Protein AF-A0A937Z2K3-F1 (afdb_monomer)

Sequence (183 aa):
MRQGLFKQPNYDFCGIFEPRDYALIRAHASADEGGYEIGKVAERFEALHIHVIRAEGRLLESDAEIVRATLDNIPLIARTALRDPDSGLEAVLEYPIKTMNVREEGSVYQVDTGPVAFPDLSPPGREGIERLALAFIAFNRAESAEFVLQAPTPVGADPSVRTPHYSELRVVECRNSVVAVAV

pLDDT: mean 93.57, std 6.73, range [55.28, 98.69]

Solvent-accessible surface area (backbone atoms only — not comparable to full-atom values): 10695 Å² total; per-residue (Å²): 134,84,82,78,88,76,60,85,88,62,58,52,78,50,73,49,78,55,98,57,38,36,37,38,40,33,46,34,76,41,36,86,78,48,40,79,46,75,48,47,37,83,82,77,41,97,76,85,83,88,85,80,88,86,72,62,64,46,77,46,93,42,52,57,50,48,39,49,40,53,78,70,67,48,56,39,34,38,36,41,37,39,67,33,85,87,66,66,43,72,48,75,46,76,46,71,57,81,36,72,51,71,38,79,83,86,33,40,52,33,43,48,34,63,80,43,77,41,73,59,54,58,81,94,51,68,65,78,72,70,25,51,41,55,17,37,40,37,37,70,54,46,57,40,37,38,32,30,26,63,36,76,36,63,55,81,91,49,73,86,45,29,24,56,34,71,70,48,76,44,79,41,70,35,44,48,46,46,27,41,46,69,128

Mean predicted aligned error: 4.4 Å

Structure (mmCIF, N/CA/C/O backbone):
data_AF-A0A937Z2K3-F1
#
_entry.id   AF-A0A937Z2K3-F1
#
loop_
_atom_site.group_PDB
_atom_site.id
_atom_site.type_symbol
_atom_site.label_atom_id
_atom_site.label_alt_id
_atom_site.label_comp_id
_atom_site.label_asym_id
_atom_site.label_entity_id
_atom_site.label_seq_id
_atom_site.pdbx_PDB_ins_code
_atom_site.Cartn_x
_atom_site.Cartn_y
_atom_site.Cartn_z
_atom_site.occupancy
_atom_site.B_iso_or_equiv
_atom_site.auth_seq_id
_atom_site.auth_comp_id
_atom_site.auth_asym_id
_atom_site.auth_atom_id
_atom_site.pdbx_PDB_model_num
ATOM 1 N N . MET A 1 1 ? 8.146 -31.717 -10.019 1.00 55.28 1 MET A N 1
ATOM 2 C CA . MET A 1 1 ? 8.521 -30.283 -9.987 1.00 55.28 1 MET A CA 1
ATOM 3 C C . MET A 1 1 ? 9.942 -30.138 -10.508 1.00 55.28 1 MET A C 1
ATOM 5 O O . MET A 1 1 ? 10.749 -31.018 -10.235 1.00 55.28 1 MET A O 1
ATOM 9 N N . ARG A 1 2 ? 10.249 -29.098 -11.292 1.00 74.19 2 ARG A N 1
ATOM 10 C CA . ARG A 1 2 ? 11.632 -28.830 -11.732 1.00 74.19 2 ARG A CA 1
ATOM 11 C C . ARG A 1 2 ? 12.437 -28.217 -10.572 1.00 74.19 2 ARG A C 1
ATOM 13 O O . ARG A 1 2 ? 11.874 -27.465 -9.783 1.00 74.19 2 ARG A O 1
ATOM 20 N N . GLN A 1 3 ? 13.718 -28.573 -10.456 1.00 82.62 3 GLN A N 1
ATOM 21 C CA . GLN A 1 3 ? 14.660 -28.001 -9.480 1.00 82.62 3 GLN A CA 1
ATOM 22 C C . GLN A 1 3 ? 15.162 -26.615 -9.937 1.00 82.62 3 GLN A C 1
ATOM 24 O O . GLN A 1 3 ? 15.028 -26.277 -11.112 1.00 82.62 3 GLN A O 1
ATOM 29 N N . GLY A 1 4 ? 15.758 -25.836 -9.023 1.00 86.19 4 GLY A N 1
ATOM 30 C CA . GLY A 1 4 ? 16.385 -24.540 -9.337 1.00 86.19 4 GLY A CA 1
ATOM 31 C C . GLY A 1 4 ? 15.396 -23.378 -9.491 1.00 86.19 4 GLY A C 1
ATOM 32 O O . GLY A 1 4 ? 15.412 -22.688 -10.507 1.00 86.19 4 GLY A O 1
ATOM 33 N N . LEU A 1 5 ? 14.509 -23.187 -8.507 1.00 86.06 5 LEU A N 1
ATOM 34 C CA . LEU A 1 5 ? 13.436 -22.181 -8.569 1.00 86.06 5 LEU A CA 1
ATOM 35 C C . LEU A 1 5 ? 13.942 -20.733 -8.461 1.00 86.06 5 LEU A C 1
ATOM 37 O O . LEU A 1 5 ? 13.378 -19.851 -9.098 1.00 86.06 5 LEU A O 1
ATOM 41 N N . PHE A 1 6 ? 15.016 -20.497 -7.706 1.00 88.88 6 PHE A N 1
ATOM 42 C CA . PHE A 1 6 ? 15.678 -19.194 -7.634 1.00 88.88 6 PHE A CA 1
ATOM 43 C C . PHE A 1 6 ? 16.864 -19.138 -8.594 1.00 88.88 6 PHE A C 1
ATOM 45 O O . PHE A 1 6 ? 17.640 -20.092 -8.691 1.00 88.88 6 PHE A O 1
ATOM 52 N N . LYS A 1 7 ? 17.011 -18.007 -9.287 1.00 86.50 7 LYS A N 1
ATOM 53 C CA . LYS A 1 7 ? 18.130 -17.727 -10.193 1.00 86.50 7 LYS A CA 1
ATOM 54 C C . LYS A 1 7 ? 18.969 -16.584 -9.639 1.00 86.50 7 LYS A C 1
ATOM 56 O O . LYS A 1 7 ? 18.454 -15.747 -8.912 1.00 86.50 7 LYS A O 1
ATOM 61 N N . GLN A 1 8 ? 20.254 -16.580 -9.982 1.00 89.38 8 GLN A N 1
ATOM 62 C CA . GLN A 1 8 ? 21.165 -15.476 -9.688 1.00 89.38 8 GLN A CA 1
ATOM 63 C C . GLN A 1 8 ? 21.467 -14.695 -10.984 1.00 89.38 8 GLN A C 1
ATOM 65 O O . GLN A 1 8 ? 21.675 -15.345 -12.014 1.00 89.38 8 GLN A O 1
ATOM 70 N N . PRO A 1 9 ? 21.513 -13.350 -10.948 1.00 88.69 9 PRO A N 1
ATOM 71 C CA . PRO A 1 9 ? 21.085 -12.514 -9.822 1.00 88.69 9 PRO A CA 1
ATOM 72 C C . PRO A 1 9 ? 19.572 -12.648 -9.578 1.00 88.69 9 PRO A C 1
ATOM 74 O O . PRO A 1 9 ? 18.800 -12.840 -10.519 1.00 88.69 9 PRO A O 1
ATOM 77 N N . ASN A 1 10 ? 19.169 -12.607 -8.306 1.00 90.00 10 ASN A N 1
ATOM 78 C CA . ASN A 1 10 ? 17.761 -12.614 -7.910 1.00 90.00 10 ASN A CA 1
ATOM 79 C C . ASN A 1 10 ? 17.263 -11.181 -7.672 1.00 90.00 10 ASN A C 1
ATOM 81 O O . ASN A 1 10 ? 18.064 -10.262 -7.510 1.00 90.00 10 ASN A O 1
ATOM 85 N N . TYR A 1 11 ? 15.948 -11.011 -7.611 1.00 92.88 11 TYR A N 1
ATOM 86 C CA . TYR A 1 11 ? 15.284 -9.740 -7.334 1.00 92.88 11 TYR A CA 1
ATOM 87 C C . TYR A 1 11 ? 14.012 -9.979 -6.522 1.00 92.88 11 TYR A C 1
ATOM 89 O O . TYR A 1 11 ? 13.423 -11.065 -6.587 1.00 92.88 11 TYR A O 1
ATOM 97 N N . ASP A 1 12 ? 13.555 -8.955 -5.805 1.00 92.81 12 ASP A N 1
ATOM 98 C CA . ASP A 1 12 ? 12.202 -8.981 -5.254 1.00 92.81 12 ASP A CA 1
ATOM 99 C C . ASP A 1 12 ? 11.202 -8.800 -6.393 1.00 92.81 12 ASP A C 1
ATOM 101 O O . ASP A 1 12 ? 11.409 -7.988 -7.296 1.00 92.81 12 ASP A O 1
ATOM 105 N N . PHE A 1 13 ? 10.116 -9.566 -6.365 1.00 93.12 13 PHE A N 1
ATOM 106 C CA . PHE A 1 13 ? 9.097 -9.555 -7.407 1.00 93.12 13 PHE A CA 1
ATOM 107 C C . PHE A 1 13 ? 7.737 -9.190 -6.822 1.00 93.12 13 PHE A C 1
ATOM 109 O O . PHE A 1 13 ? 7.254 -9.835 -5.891 1.00 93.12 13 PHE A O 1
ATOM 116 N N . CYS A 1 14 ? 7.086 -8.203 -7.427 1.00 94.94 14 CYS A N 1
ATOM 117 C CA . CYS A 1 14 ? 5.697 -7.868 -7.163 1.00 94.94 14 CYS A CA 1
ATOM 118 C C . CYS A 1 14 ? 4.985 -7.578 -8.488 1.00 94.94 14 CYS A C 1
ATOM 120 O O . CYS A 1 14 ? 5.559 -6.968 -9.387 1.00 94.94 14 CYS A O 1
ATOM 122 N N . GLY A 1 15 ? 3.745 -8.039 -8.625 1.00 95.06 15 GLY A N 1
ATOM 123 C CA . GLY A 1 15 ? 2.918 -7.777 -9.797 1.00 95.06 15 GLY A CA 1
ATOM 124 C C . GLY A 1 15 ? 1.628 -7.082 -9.394 1.00 95.06 15 GLY A C 1
ATOM 125 O O . GLY A 1 15 ? 0.961 -7.515 -8.455 1.00 95.06 15 GLY A O 1
ATOM 126 N N . ILE A 1 16 ? 1.278 -6.032 -10.124 1.00 95.69 16 ILE A N 1
ATOM 127 C CA . ILE A 1 16 ? -0.031 -5.389 -10.083 1.00 95.69 16 ILE A CA 1
ATOM 128 C C . ILE A 1 16 ? -0.760 -5.825 -11.350 1.00 95.69 16 ILE A C 1
ATOM 130 O O . ILE A 1 16 ? -0.185 -5.804 -12.439 1.00 95.69 16 ILE A O 1
ATOM 134 N N . PHE A 1 17 ? -2.009 -6.257 -11.210 1.00 95.50 17 PHE A N 1
ATOM 135 C CA . PHE A 1 17 ? -2.769 -6.842 -12.307 1.00 95.50 17 PHE A CA 1
ATOM 136 C C . PHE A 1 17 ? -4.157 -6.231 -12.390 1.00 95.50 17 PHE A C 1
ATOM 138 O O . PHE A 1 17 ? -4.856 -6.108 -11.385 1.00 95.50 17 PHE A O 1
ATOM 145 N N . GLU A 1 18 ? -4.579 -5.947 -13.613 1.00 93.75 18 GLU A N 1
ATOM 146 C CA . GLU A 1 18 ? -5.974 -5.751 -13.975 1.00 93.75 18 GLU A CA 1
ATOM 147 C C . GLU A 1 18 ? -6.345 -6.735 -15.103 1.00 93.75 18 GLU A C 1
ATOM 149 O O . GLU A 1 18 ? -5.469 -7.413 -15.642 1.00 93.75 18 GLU A O 1
ATOM 154 N N . PRO A 1 19 ? -7.626 -6.888 -15.488 1.00 94.44 19 PRO A N 1
ATOM 155 C CA . PRO A 1 19 ? -8.029 -7.943 -16.424 1.00 94.44 19 PRO A CA 1
ATOM 156 C C . PRO A 1 19 ? -7.310 -7.943 -17.784 1.00 94.44 19 PRO A C 1
ATOM 158 O O . PRO A 1 19 ? -7.252 -8.984 -18.436 1.00 94.44 19 PRO A O 1
ATOM 161 N N . ARG A 1 20 ? -6.810 -6.790 -18.242 1.00 94.94 20 ARG A N 1
ATOM 162 C CA . ARG A 1 20 ? -6.185 -6.626 -19.567 1.00 94.94 20 ARG A CA 1
ATOM 163 C C . ARG A 1 20 ? -4.714 -6.248 -19.515 1.00 94.94 20 ARG A C 1
ATOM 165 O O . ARG A 1 20 ? -3.994 -6.549 -20.467 1.00 94.94 20 ARG A O 1
ATOM 172 N N . ASP A 1 21 ? -4.277 -5.641 -18.425 1.00 96.25 21 ASP A N 1
ATOM 173 C CA . ASP A 1 21 ? -2.973 -5.011 -18.294 1.00 96.25 21 ASP A CA 1
ATOM 174 C C . ASP A 1 21 ? -2.285 -5.477 -17.007 1.00 96.25 21 ASP A C 1
ATOM 176 O O . ASP A 1 21 ? -2.922 -5.921 -16.048 1.00 96.25 21 ASP A O 1
ATOM 180 N N . TYR A 1 22 ? -0.961 -5.407 -16.995 1.00 96.75 22 TYR A N 1
ATOM 181 C CA . TYR A 1 22 ? -0.155 -5.718 -15.823 1.00 96.75 22 TYR A CA 1
ATOM 182 C C . TYR A 1 22 ? 0.972 -4.700 -15.658 1.00 96.75 22 TYR A C 1
ATOM 184 O O . TYR A 1 22 ? 1.416 -4.090 -16.628 1.00 96.75 22 TYR A O 1
ATOM 192 N N . ALA A 1 23 ? 1.472 -4.592 -14.430 1.00 95.62 23 ALA A N 1
ATOM 193 C CA . ALA A 1 23 ? 2.733 -3.954 -14.098 1.00 95.62 23 ALA A CA 1
ATOM 194 C C . ALA A 1 23 ? 3.549 -4.934 -13.246 1.00 95.62 23 ALA A C 1
ATOM 196 O O . ALA A 1 23 ? 3.146 -5.293 -12.138 1.00 95.62 23 ALA A O 1
ATOM 197 N N . LEU A 1 24 ? 4.679 -5.409 -13.769 1.00 95.44 24 LEU A N 1
ATOM 198 C CA . LEU A 1 24 ? 5.636 -6.223 -13.022 1.00 95.44 24 LEU A CA 1
ATOM 199 C C . LEU A 1 24 ? 6.749 -5.329 -12.507 1.00 95.44 24 LEU A C 1
ATOM 201 O O . LEU A 1 24 ? 7.304 -4.524 -13.250 1.00 95.44 24 LEU A O 1
ATOM 205 N N . ILE A 1 25 ? 7.078 -5.512 -11.237 1.00 94.25 25 ILE A N 1
ATOM 206 C CA . ILE A 1 25 ? 8.045 -4.712 -10.504 1.00 94.25 25 ILE A CA 1
ATOM 207 C C . ILE A 1 25 ? 9.092 -5.674 -9.970 1.00 94.25 25 ILE A C 1
ATOM 209 O O . ILE A 1 25 ? 8.801 -6.545 -9.146 1.00 94.25 25 ILE A O 1
ATOM 213 N N . ARG A 1 26 ? 10.303 -5.541 -10.504 1.00 93.75 26 ARG A N 1
ATOM 214 C CA . ARG A 1 26 ? 11.477 -6.330 -10.141 1.00 93.75 26 ARG A CA 1
ATOM 215 C C . ARG A 1 26 ? 12.478 -5.403 -9.482 1.00 93.75 26 ARG A C 1
ATOM 217 O O . ARG A 1 26 ? 13.076 -4.574 -10.158 1.00 93.75 26 ARG A O 1
ATOM 224 N N . ALA A 1 27 ? 12.638 -5.513 -8.171 1.00 93.88 27 ALA A N 1
ATOM 225 C CA . ALA A 1 27 ? 13.626 -4.720 -7.456 1.00 93.88 27 ALA A CA 1
ATOM 226 C C . ALA A 1 27 ? 14.956 -5.478 -7.448 1.00 93.88 27 ALA A C 1
ATOM 228 O O . ALA A 1 27 ? 15.172 -6.399 -6.657 1.00 93.88 27 ALA A O 1
ATOM 229 N N . HIS A 1 28 ? 15.814 -5.112 -8.396 1.00 93.88 28 HIS A N 1
ATOM 230 C CA . HIS A 1 28 ? 17.196 -5.570 -8.473 1.00 93.88 28 HIS A CA 1
ATOM 231 C C . HIS A 1 28 ? 18.049 -4.905 -7.386 1.00 93.88 28 HIS A C 1
ATOM 233 O O . HIS A 1 28 ? 17.649 -3.910 -6.786 1.00 93.88 28 HIS A O 1
ATOM 239 N N . ALA A 1 29 ? 19.254 -5.428 -7.148 1.00 93.00 29 ALA A N 1
ATOM 240 C CA . ALA A 1 29 ? 20.191 -4.798 -6.218 1.00 93.00 29 ALA A CA 1
ATOM 241 C C . ALA A 1 29 ? 20.581 -3.379 -6.678 1.00 93.00 29 ALA A C 1
ATOM 243 O O . ALA A 1 29 ? 20.661 -2.467 -5.852 1.00 93.00 29 ALA A O 1
ATOM 244 N N . SER A 1 30 ? 20.779 -3.187 -7.988 1.00 93.00 30 SER A N 1
ATOM 245 C CA . SER A 1 30 ? 20.973 -1.873 -8.603 1.00 93.00 30 SER A CA 1
ATOM 246 C C . SER A 1 30 ? 19.665 -1.339 -9.183 1.00 93.00 30 SER A C 1
ATOM 248 O O . SER A 1 30 ? 18.958 -2.045 -9.898 1.00 93.00 30 SER A O 1
ATOM 250 N N . ALA A 1 31 ? 19.370 -0.063 -8.937 1.00 90.50 31 ALA A N 1
ATOM 251 C CA . ALA A 1 31 ? 18.218 0.607 -9.537 1.00 90.50 31 ALA A CA 1
ATOM 252 C C . ALA A 1 31 ? 18.388 0.856 -11.048 1.00 90.50 31 ALA A C 1
ATOM 254 O O . ALA A 1 31 ? 17.400 1.078 -11.746 1.00 90.50 31 ALA A O 1
ATOM 255 N N . ASP A 1 32 ? 19.620 0.805 -11.562 1.00 87.25 32 ASP A N 1
ATOM 256 C CA . ASP A 1 32 ? 19.916 1.050 -12.978 1.00 87.25 32 ASP A CA 1
ATOM 257 C C . ASP A 1 32 ? 19.606 -0.161 -13.872 1.00 87.25 32 ASP A C 1
ATOM 259 O O . ASP A 1 32 ? 19.484 -0.016 -15.086 1.00 87.25 32 ASP A O 1
ATOM 263 N N . GLU A 1 33 ? 19.428 -1.351 -13.286 1.00 84.88 33 GLU A N 1
ATOM 264 C CA . GLU A 1 33 ? 18.968 -2.547 -14.011 1.00 84.88 33 GLU A CA 1
ATOM 265 C C . GLU A 1 33 ? 17.495 -2.435 -14.449 1.00 84.88 33 GLU A C 1
ATOM 267 O O . GLU A 1 33 ? 17.012 -3.245 -15.244 1.00 84.88 33 GLU A O 1
ATOM 272 N N . GLY A 1 34 ? 16.778 -1.415 -13.965 1.00 80.38 34 GLY A N 1
ATOM 273 C CA . GLY A 1 34 ? 15.353 -1.251 -14.196 1.00 80.38 34 GLY A CA 1
ATOM 274 C C . GLY A 1 34 ? 14.552 -2.337 -13.483 1.00 80.38 34 GLY A C 1
ATOM 275 O O . GLY A 1 34 ? 14.906 -2.775 -12.392 1.00 80.38 34 GLY A O 1
ATOM 276 N N . GLY A 1 35 ? 13.442 -2.755 -14.092 1.00 83.81 35 GLY A N 1
ATOM 277 C CA . GLY A 1 35 ? 12.603 -3.825 -13.545 1.00 83.81 35 GLY A CA 1
ATOM 278 C C . GLY A 1 35 ? 11.112 -3.521 -13.515 1.00 83.81 35 GLY A C 1
ATOM 279 O O . GLY A 1 35 ? 10.338 -4.396 -13.134 1.00 83.81 35 GLY A O 1
ATOM 280 N N . TYR A 1 36 ? 10.711 -2.324 -13.947 1.00 90.06 36 TYR A N 1
ATOM 281 C CA . TYR A 1 36 ? 9.317 -1.977 -14.194 1.00 90.06 36 TYR A CA 1
ATOM 282 C C . TYR A 1 36 ? 8.930 -2.370 -15.626 1.00 90.06 36 TYR A C 1
ATOM 284 O O . TYR A 1 36 ? 9.523 -1.889 -16.590 1.00 90.06 36 TYR A O 1
ATOM 292 N N . GLU A 1 37 ? 7.962 -3.269 -15.765 1.00 93.75 37 GLU A N 1
ATOM 293 C CA . GLU A 1 37 ? 7.459 -3.764 -17.048 1.00 93.75 37 GLU A CA 1
ATOM 294 C C . GLU A 1 37 ? 5.937 -3.647 -17.067 1.00 93.75 37 GLU A C 1
ATOM 296 O O . GLU A 1 37 ? 5.265 -4.294 -16.266 1.00 93.75 37 GLU A O 1
ATOM 301 N N . ILE A 1 38 ? 5.405 -2.862 -18.001 1.00 94.56 38 ILE A N 1
ATOM 302 C CA . ILE A 1 38 ? 3.970 -2.779 -18.283 1.00 94.56 38 ILE A CA 1
ATOM 303 C C . ILE A 1 38 ? 3.688 -3.532 -19.577 1.00 94.56 38 ILE A C 1
ATOM 305 O O . ILE A 1 38 ? 4.472 -3.453 -20.525 1.00 94.56 38 ILE A O 1
ATOM 309 N N . GLY A 1 39 ? 2.561 -4.233 -19.640 1.00 95.62 39 GLY A N 1
ATOM 310 C CA . GLY A 1 39 ? 2.127 -4.867 -20.877 1.00 95.62 39 GLY A CA 1
ATOM 311 C C . GLY A 1 39 ? 0.713 -5.418 -20.809 1.00 95.62 39 GLY A C 1
ATOM 312 O O . GLY A 1 39 ? 0.021 -5.308 -19.794 1.00 95.62 39 GLY A O 1
ATOM 313 N N . LYS A 1 40 ? 0.288 -6.048 -21.907 1.00 96.75 40 LYS A N 1
ATOM 314 C CA . LYS A 1 40 ? -1.009 -6.719 -21.987 1.00 96.75 40 LYS A CA 1
ATOM 315 C C . LYS A 1 40 ? -0.920 -8.129 -21.428 1.00 96.75 40 LYS A C 1
ATOM 317 O O . LYS A 1 40 ? -0.037 -8.907 -21.786 1.00 96.75 40 LYS A O 1
ATOM 322 N N . VAL A 1 41 ? -1.900 -8.505 -20.611 1.00 97.25 41 VAL A N 1
ATOM 323 C CA . VAL A 1 41 ? -1.995 -9.853 -20.032 1.00 97.25 41 VAL A CA 1
ATOM 324 C C . VAL A 1 41 ? -1.948 -10.925 -21.123 1.00 97.25 41 VAL A C 1
ATOM 326 O O . VAL A 1 41 ? -1.172 -11.867 -21.002 1.00 97.25 41 VAL A O 1
ATOM 329 N N . ALA A 1 42 ? -2.703 -10.737 -22.211 1.00 97.19 42 ALA A N 1
ATOM 330 C CA . ALA A 1 42 ? -2.793 -11.684 -23.327 1.00 97.19 42 ALA A CA 1
ATOM 331 C C . ALA A 1 42 ? -1.475 -11.883 -24.103 1.00 97.19 42 ALA A C 1
ATOM 333 O O . ALA A 1 42 ? -1.340 -12.862 -24.833 1.00 97.19 42 ALA A O 1
ATOM 334 N N . GLU A 1 43 ? -0.514 -10.967 -23.967 1.00 97.50 43 GLU A N 1
ATOM 335 C CA . GLU A 1 43 ? 0.800 -11.060 -24.615 1.00 97.50 43 GLU A CA 1
ATOM 336 C C . GLU A 1 43 ? 1.832 -11.765 -23.722 1.00 97.50 43 GLU A C 1
ATOM 338 O O . GLU A 1 43 ? 2.787 -12.360 -24.223 1.00 97.50 43 GLU A O 1
ATOM 343 N N . ARG A 1 44 ? 1.652 -11.707 -22.394 1.00 96.94 44 ARG A N 1
ATOM 344 C CA . ARG A 1 44 ? 2.656 -12.146 -21.413 1.00 96.94 44 ARG A CA 1
ATOM 345 C C . ARG A 1 44 ? 2.306 -13.428 -20.668 1.00 96.94 44 ARG A C 1
ATOM 347 O O . ARG A 1 44 ? 3.222 -14.159 -20.270 1.00 96.94 44 ARG A O 1
ATOM 354 N N . PHE A 1 45 ? 1.020 -13.670 -20.446 1.00 96.38 45 PHE A N 1
ATOM 355 C CA . PHE A 1 45 ? 0.489 -14.774 -19.655 1.00 96.38 45 PHE A CA 1
ATOM 356 C C . PHE A 1 45 ? -0.504 -15.581 -20.491 1.00 96.38 45 PHE A C 1
ATOM 358 O O . PHE A 1 45 ? -1.234 -15.030 -21.306 1.00 96.38 45 PHE A O 1
ATOM 365 N N . GLU A 1 46 ? -0.559 -16.892 -20.256 1.00 96.75 46 GLU A N 1
ATOM 366 C CA . GLU A 1 46 ? -1.567 -17.756 -20.883 1.00 96.75 46 GLU A CA 1
ATOM 367 C C . GLU A 1 46 ? -2.984 -17.393 -20.409 1.00 96.75 46 GLU A C 1
AT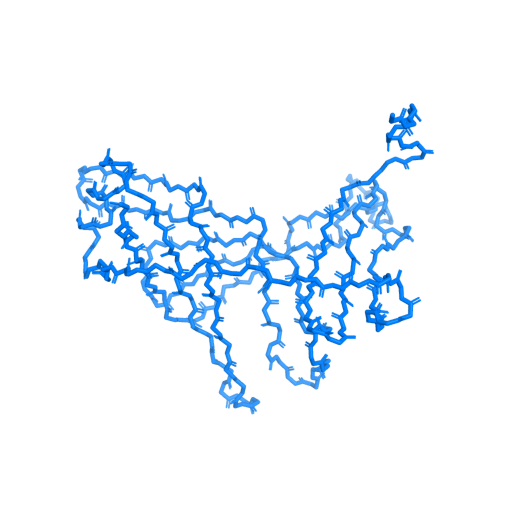OM 369 O O . GLU A 1 46 ? -3.916 -17.333 -21.206 1.00 96.75 46 GLU A O 1
ATOM 374 N N . ALA A 1 47 ? -3.135 -17.106 -19.112 1.00 94.88 47 ALA A N 1
ATOM 375 C CA . ALA A 1 47 ? -4.375 -16.640 -18.507 1.00 94.88 47 ALA A CA 1
ATOM 376 C C . ALA A 1 47 ? -4.099 -15.878 -17.200 1.00 94.88 47 ALA A C 1
ATOM 378 O O . ALA A 1 47 ? -3.104 -16.129 -16.516 1.00 94.88 47 ALA A O 1
ATOM 379 N N . LEU A 1 48 ? -5.019 -14.984 -16.832 1.00 96.12 48 LEU A N 1
ATOM 380 C CA . LEU A 1 48 ? -5.074 -14.317 -15.532 1.00 96.12 48 LEU A CA 1
ATOM 381 C C . LEU A 1 48 ? -6.443 -14.577 -14.903 1.00 96.12 48 LEU A C 1
ATOM 383 O O . LEU A 1 48 ? -7.477 -14.299 -15.509 1.00 96.12 48 LEU A O 1
ATOM 387 N N . HIS A 1 49 ? -6.442 -15.063 -13.665 1.00 95.31 49 HIS A N 1
ATOM 388 C CA . HIS A 1 49 ? -7.648 -15.242 -12.866 1.00 95.31 49 HIS A CA 1
ATOM 389 C C . HIS A 1 49 ? -7.493 -14.474 -11.556 1.00 95.31 49 HIS A C 1
ATOM 391 O O . HIS A 1 49 ? -6.614 -14.777 -10.752 1.00 95.31 49 HIS A O 1
ATOM 397 N N . ILE A 1 50 ? -8.346 -13.471 -11.347 1.00 94.00 50 ILE A N 1
ATOM 398 C CA . ILE A 1 50 ? -8.379 -12.687 -10.111 1.00 94.00 50 ILE A CA 1
ATOM 399 C C . ILE A 1 50 ? -9.499 -13.250 -9.236 1.00 94.00 50 ILE A C 1
ATOM 401 O O . ILE A 1 50 ? -10.678 -13.139 -9.571 1.00 94.00 50 ILE A O 1
ATOM 405 N N . HIS A 1 51 ? -9.126 -13.859 -8.114 1.00 93.00 51 HIS A N 1
ATOM 406 C CA . HIS A 1 51 ? -10.065 -14.398 -7.135 1.00 93.00 51 HIS A CA 1
ATOM 407 C C . HIS A 1 51 ? -1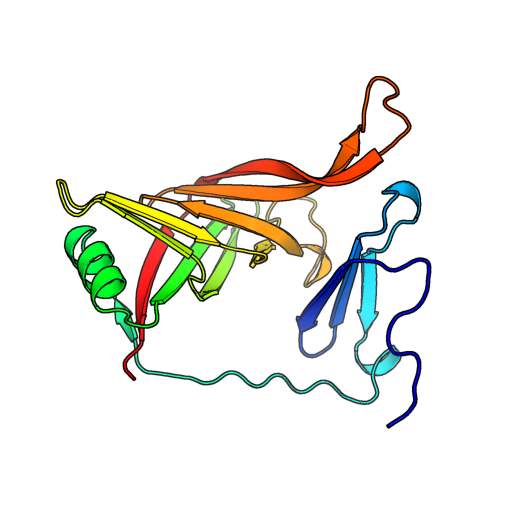0.123 -13.476 -5.917 1.00 93.00 51 HIS A C 1
ATOM 409 O O . HIS A 1 51 ? -9.181 -13.426 -5.131 1.00 93.00 51 HIS A O 1
ATOM 415 N N . VAL A 1 52 ? -11.237 -12.759 -5.755 1.00 90.44 52 VAL A N 1
ATOM 416 C CA . VAL A 1 52 ? -11.510 -11.936 -4.567 1.00 90.44 52 VAL A CA 1
ATOM 417 C C . VAL A 1 52 ? -12.581 -12.625 -3.734 1.00 90.44 52 VAL A C 1
ATOM 419 O O . VAL A 1 52 ? -13.681 -12.886 -4.226 1.00 90.44 52 VAL A O 1
ATOM 422 N N . ILE A 1 53 ? -12.268 -12.912 -2.471 1.00 90.00 53 ILE A N 1
ATOM 423 C CA . ILE A 1 53 ? -13.247 -13.414 -1.507 1.00 90.00 53 ILE A CA 1
ATOM 424 C C . IL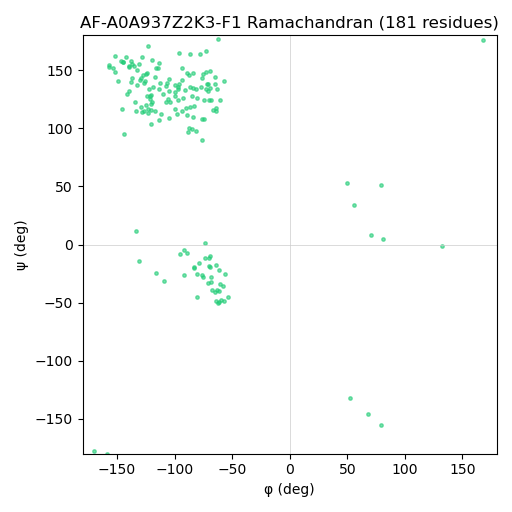E A 1 53 ? -13.984 -12.206 -0.933 1.00 90.00 53 ILE A C 1
ATOM 426 O O . ILE A 1 53 ? -13.369 -11.327 -0.335 1.00 90.00 53 ILE A O 1
ATOM 430 N N . ARG A 1 54 ? -15.302 -12.155 -1.138 1.00 91.25 54 ARG A N 1
ATOM 431 C CA . ARG A 1 54 ? -16.161 -11.155 -0.496 1.00 91.25 54 ARG A CA 1
ATOM 432 C C . ARG A 1 54 ? -16.587 -11.674 0.869 1.00 91.25 54 ARG A C 1
ATOM 434 O O . ARG A 1 54 ? -16.987 -12.830 0.978 1.00 91.25 54 ARG A O 1
ATOM 441 N N . ALA A 1 55 ? -16.530 -10.808 1.868 1.00 92.12 55 ALA A N 1
ATOM 442 C CA . ALA A 1 55 ? -16.970 -11.089 3.224 1.00 92.12 55 ALA A CA 1
ATOM 443 C C . ALA A 1 55 ? -17.750 -9.890 3.766 1.00 92.12 55 ALA A C 1
ATOM 445 O O . ALA A 1 55 ? -17.562 -8.761 3.305 1.00 92.12 55 ALA A O 1
ATOM 446 N N . GLU A 1 56 ? -18.631 -10.139 4.732 1.00 94.69 56 GLU A N 1
ATOM 447 C CA . GLU A 1 56 ? -19.262 -9.056 5.476 1.00 94.69 56 GLU A CA 1
ATOM 448 C C . GLU A 1 56 ? -18.234 -8.399 6.399 1.00 94.69 56 GLU A C 1
ATOM 450 O O . GLU A 1 56 ? -17.406 -9.063 7.029 1.00 94.69 56 GLU A O 1
ATOM 455 N N . GLY A 1 57 ? -18.280 -7.073 6.458 1.00 96.06 57 GLY A N 1
ATOM 456 C CA . GLY A 1 57 ? -17.375 -6.274 7.265 1.00 96.06 57 GLY A CA 1
ATOM 457 C C . GLY A 1 57 ? -18.146 -5.281 8.117 1.00 96.06 57 GLY A C 1
ATOM 458 O O . GLY A 1 57 ? -19.125 -4.686 7.665 1.00 96.06 57 GLY A O 1
ATOM 459 N N . ARG A 1 58 ? -17.683 -5.080 9.349 1.00 97.62 58 ARG A N 1
ATOM 460 C CA . ARG A 1 58 ? -18.184 -4.050 10.256 1.00 97.62 58 ARG A CA 1
ATOM 461 C C . ARG A 1 58 ? -17.185 -2.902 10.311 1.00 97.62 58 ARG A C 1
ATOM 463 O O . ARG A 1 58 ? -16.027 -3.107 10.667 1.00 97.62 58 ARG A O 1
ATOM 470 N N . LEU A 1 59 ? -17.639 -1.697 9.975 1.00 98.06 59 LEU A N 1
ATOM 471 C CA . LEU A 1 59 ? -16.850 -0.482 10.164 1.00 98.06 59 LEU A CA 1
ATOM 472 C C . LEU A 1 59 ? -16.587 -0.269 11.662 1.00 98.06 59 LEU A C 1
ATOM 474 O O . LEU A 1 59 ? -17.505 -0.401 12.471 1.00 98.06 59 LEU A O 1
ATOM 478 N N . LEU A 1 60 ? -15.340 0.036 12.013 1.00 98.31 60 LEU A N 1
ATOM 479 C CA . LEU A 1 60 ? -14.948 0.398 13.372 1.00 98.31 60 LEU A CA 1
ATOM 480 C C . LEU A 1 60 ? -14.999 1.921 13.496 1.00 98.31 60 LEU A C 1
ATOM 482 O O . LEU A 1 60 ? -14.260 2.621 12.805 1.00 98.31 60 LEU A O 1
ATOM 486 N N . GLU A 1 61 ? -15.901 2.432 14.334 1.00 97.06 61 GLU A N 1
ATOM 487 C CA . GLU A 1 61 ? -16.224 3.870 14.369 1.00 97.06 61 GLU A CA 1
ATOM 488 C C . GLU A 1 61 ? -15.339 4.682 15.324 1.00 97.06 61 GLU A C 1
ATOM 490 O O . GLU A 1 61 ? -15.407 5.910 15.340 1.00 97.06 61 GLU A O 1
ATOM 495 N N . SER A 1 62 ? -14.500 4.017 16.122 1.00 97.81 62 SER A N 1
ATOM 496 C CA . SER A 1 62 ? -13.611 4.677 17.077 1.00 97.81 62 SER A CA 1
ATOM 497 C C . SER A 1 62 ? -12.273 3.966 17.224 1.00 97.81 62 SER A C 1
ATOM 499 O O . SER A 1 62 ? -12.164 2.754 17.023 1.00 97.81 62 SER A O 1
ATOM 501 N N . ASP A 1 63 ? -11.264 4.710 17.668 1.00 98.31 63 ASP A N 1
ATOM 502 C CA . ASP A 1 63 ? -9.929 4.178 17.942 1.00 98.31 63 ASP A CA 1
ATOM 503 C C . ASP A 1 63 ? -9.969 3.051 18.986 1.00 98.31 63 ASP A C 1
ATOM 505 O O . ASP A 1 63 ? -9.265 2.051 18.856 1.00 98.31 63 ASP A O 1
ATOM 509 N N . ALA A 1 64 ? -10.856 3.154 19.983 1.00 98.31 64 ALA A N 1
ATOM 510 C CA . ALA A 1 64 ? -11.068 2.111 20.986 1.00 98.31 64 ALA A CA 1
ATOM 511 C C . ALA A 1 64 ? -11.593 0.805 20.367 1.00 98.31 64 ALA A C 1
ATOM 513 O O . ALA A 1 64 ? -11.163 -0.283 20.756 1.00 98.31 64 ALA A O 1
ATOM 514 N N . GLU A 1 65 ? -12.492 0.891 19.381 1.00 98.25 65 GLU A N 1
ATOM 515 C CA . GLU A 1 65 ? -12.950 -0.286 18.640 1.00 98.25 65 GLU A CA 1
ATOM 516 C C . GLU A 1 65 ? -11.841 -0.896 17.783 1.00 98.25 65 GLU A C 1
ATOM 518 O O . GLU A 1 65 ? -11.729 -2.121 17.733 1.00 98.25 65 GLU A O 1
ATOM 523 N N . ILE A 1 66 ? -11.009 -0.065 17.147 1.00 98.44 66 ILE A N 1
ATOM 524 C CA . ILE A 1 66 ? -9.856 -0.509 16.349 1.00 98.44 66 ILE A CA 1
ATOM 525 C C . ILE A 1 66 ? -8.849 -1.249 17.228 1.00 98.44 66 ILE A C 1
ATOM 527 O O . ILE A 1 66 ? -8.448 -2.371 16.906 1.00 98.44 66 ILE A O 1
ATOM 531 N N . VAL A 1 67 ? -8.471 -0.652 18.360 1.00 98.56 67 VAL A N 1
ATOM 532 C CA . VAL A 1 67 ? -7.545 -1.257 19.323 1.00 98.56 67 VAL A CA 1
ATOM 533 C C . VAL A 1 67 ? -8.104 -2.576 19.843 1.00 98.56 67 VAL A C 1
ATOM 535 O O . VAL A 1 67 ? -7.407 -3.588 19.808 1.00 98.56 67 VAL A O 1
ATOM 538 N N . ARG A 1 68 ? -9.378 -2.605 20.250 1.00 98.19 68 ARG A N 1
ATOM 539 C CA . ARG A 1 68 ? -10.013 -3.827 20.748 1.00 98.19 68 ARG A CA 1
ATOM 540 C C . ARG A 1 68 ? -10.046 -4.932 19.695 1.00 98.19 68 ARG A C 1
ATOM 542 O O . ARG A 1 68 ? -9.609 -6.038 19.979 1.00 98.19 68 ARG A O 1
ATOM 549 N N . ALA A 1 69 ? -10.502 -4.632 18.479 1.00 98.00 69 ALA A N 1
ATOM 550 C CA . ALA A 1 69 ? -10.551 -5.614 17.398 1.00 98.00 69 ALA A CA 1
ATOM 551 C C . ALA A 1 69 ? -9.156 -6.158 17.040 1.00 98.00 69 ALA A C 1
ATOM 553 O O . ALA A 1 69 ? -9.020 -7.339 16.725 1.00 98.00 69 ALA A O 1
ATOM 554 N N . THR A 1 70 ? -8.121 -5.318 17.145 1.00 97.94 70 THR A N 1
ATOM 555 C CA . THR A 1 70 ? -6.724 -5.737 16.963 1.00 97.94 70 THR A CA 1
ATOM 556 C C . THR A 1 70 ? -6.295 -6.735 18.041 1.00 97.94 70 THR A C 1
ATOM 558 O O . THR A 1 70 ? -5.746 -7.785 17.718 1.00 97.94 70 THR A O 1
ATOM 561 N N . LEU A 1 71 ? -6.566 -6.441 19.317 1.00 97.62 71 LEU A N 1
ATOM 562 C CA . LEU A 1 71 ? -6.207 -7.310 20.449 1.00 97.62 71 LEU A CA 1
ATOM 563 C C . LEU A 1 71 ? -7.009 -8.616 20.468 1.00 97.62 71 LEU A C 1
ATOM 565 O O . LEU A 1 71 ? -6.481 -9.664 20.839 1.00 97.62 71 LEU A O 1
ATOM 569 N N . ASP A 1 72 ? -8.252 -8.568 19.990 1.00 97.19 72 ASP A N 1
ATOM 570 C CA . ASP A 1 72 ? -9.115 -9.733 19.787 1.00 97.19 72 ASP A CA 1
ATOM 571 C C . ASP A 1 72 ? -8.687 -10.573 18.559 1.00 97.19 72 ASP A C 1
ATOM 573 O O . ASP A 1 72 ? -9.305 -11.595 18.263 1.00 97.19 72 ASP A O 1
ATOM 577 N N . ASN A 1 73 ? -7.609 -10.185 17.860 1.00 96.44 73 ASN A N 1
ATOM 578 C CA . ASN A 1 73 ? -7.071 -10.842 16.662 1.00 96.44 73 ASN A CA 1
ATOM 579 C C . ASN A 1 73 ? -8.102 -10.996 15.531 1.00 96.44 73 ASN A C 1
ATOM 581 O O . ASN A 1 73 ? -8.080 -11.970 14.773 1.00 96.44 73 ASN A O 1
ATOM 585 N N . ILE A 1 74 ? -9.010 -10.029 15.404 1.00 97.19 74 ILE A N 1
ATOM 586 C CA . ILE A 1 74 ? -9.970 -9.999 14.304 1.00 97.19 74 ILE A CA 1
ATOM 587 C C . ILE A 1 74 ? -9.234 -9.604 13.016 1.00 97.19 74 ILE A C 1
ATOM 589 O O . ILE A 1 74 ? -8.472 -8.638 13.037 1.00 97.19 74 ILE A O 1
ATOM 593 N N . PRO A 1 75 ? -9.447 -10.288 11.876 1.00 97.00 75 PRO A N 1
ATOM 594 C CA . PRO A 1 75 ? -8.898 -9.842 10.602 1.00 97.00 75 PRO A CA 1
ATOM 595 C C . PRO A 1 75 ? -9.425 -8.450 10.237 1.00 97.00 75 PRO A C 1
ATOM 597 O O . PRO A 1 75 ? -10.638 -8.232 10.163 1.00 97.00 75 PRO A O 1
ATOM 600 N N . LEU A 1 76 ? -8.511 -7.509 9.996 1.00 98.12 76 LEU A N 1
ATOM 601 C CA . LEU A 1 76 ? -8.846 -6.126 9.670 1.00 98.12 76 LEU A CA 1
ATOM 602 C C . LEU A 1 76 ? -8.469 -5.781 8.227 1.00 98.12 76 LEU A C 1
ATOM 604 O O . LEU A 1 76 ? -7.392 -6.128 7.736 1.00 98.12 76 LEU A O 1
ATOM 608 N N . ILE A 1 77 ? -9.350 -5.035 7.571 1.00 97.88 77 ILE A N 1
ATOM 609 C CA . ILE A 1 77 ? -9.134 -4.426 6.260 1.00 97.88 77 ILE A CA 1
ATOM 610 C C . ILE A 1 77 ? -9.106 -2.913 6.449 1.00 97.88 77 ILE A C 1
ATOM 612 O O . ILE A 1 77 ? -9.970 -2.347 7.118 1.00 97.88 77 ILE A O 1
ATOM 616 N N . ALA A 1 78 ? -8.125 -2.251 5.851 1.00 98.38 78 ALA A N 1
ATOM 617 C CA . ALA A 1 78 ? -8.127 -0.807 5.715 1.00 98.38 78 ALA A CA 1
ATOM 618 C C . ALA A 1 78 ? -8.744 -0.427 4.370 1.00 98.38 78 ALA A C 1
ATOM 620 O O . ALA A 1 78 ? -8.509 -1.082 3.350 1.00 98.38 78 ALA A O 1
ATOM 621 N N . ARG A 1 79 ? -9.513 0.659 4.382 1.00 98.19 79 ARG A N 1
ATOM 622 C CA . ARG A 1 79 ? -10.002 1.342 3.191 1.00 98.19 79 ARG A CA 1
ATOM 623 C C . ARG A 1 79 ? -9.508 2.782 3.209 1.00 98.19 79 ARG A C 1
ATOM 625 O O . ARG A 1 79 ? -9.860 3.521 4.125 1.00 98.19 79 ARG A O 1
ATOM 632 N N . THR A 1 80 ? -8.761 3.182 2.188 1.00 98.56 80 THR A N 1
ATOM 633 C CA . THR A 1 80 ? -8.235 4.547 2.036 1.00 98.56 80 THR A CA 1
ATOM 634 C C . THR A 1 80 ? -8.757 5.147 0.743 1.00 98.56 80 THR A C 1
ATOM 636 O O . THR A 1 80 ? -8.465 4.646 -0.341 1.00 98.56 80 THR A O 1
ATOM 639 N N . ALA A 1 81 ? -9.556 6.207 0.857 1.00 98.06 81 ALA A N 1
ATOM 640 C CA . ALA A 1 81 ? -10.061 6.962 -0.284 1.00 98.06 81 ALA A CA 1
ATOM 641 C C . ALA A 1 81 ? -9.233 8.236 -0.497 1.00 98.06 81 ALA A C 1
ATOM 643 O O . ALA A 1 81 ? -9.046 9.018 0.435 1.00 98.06 81 ALA A O 1
ATOM 644 N N . LEU A 1 82 ? -8.761 8.429 -1.724 1.00 95.94 82 LEU A N 1
ATOM 645 C CA . LEU A 1 82 ? -7.959 9.555 -2.191 1.00 95.94 82 LEU A CA 1
ATOM 646 C C . LEU A 1 82 ? -8.739 10.314 -3.261 1.00 95.94 82 LEU A C 1
ATOM 648 O O . LEU A 1 82 ? -9.440 9.705 -4.072 1.00 95.94 82 LEU A O 1
ATOM 652 N N . ARG A 1 83 ? -8.584 11.636 -3.280 1.00 93.44 83 ARG A N 1
ATOM 653 C CA . ARG A 1 83 ? -9.173 12.513 -4.289 1.00 93.44 83 ARG A CA 1
ATOM 654 C C . ARG A 1 83 ? -8.185 13.608 -4.630 1.00 93.44 83 ARG A C 1
ATOM 656 O O . ARG A 1 83 ? -7.696 14.278 -3.727 1.00 93.44 83 ARG A O 1
ATOM 663 N N . ASP A 1 84 ? -7.936 13.798 -5.914 1.00 88.25 84 ASP A N 1
ATOM 664 C CA . ASP A 1 84 ? -7.148 14.921 -6.400 1.00 88.25 84 ASP A CA 1
ATOM 665 C C . ASP A 1 84 ? -8.092 16.022 -6.908 1.00 88.25 84 ASP A C 1
ATOM 667 O O . ASP A 1 84 ? -8.872 15.778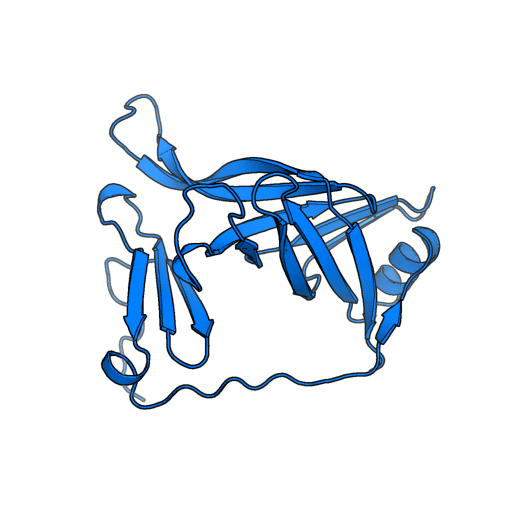 -7.835 1.00 88.25 84 ASP A O 1
ATOM 671 N N . PRO A 1 85 ? -8.096 17.217 -6.292 1.00 83.62 85 PRO A N 1
ATOM 672 C CA . PRO A 1 85 ? -9.029 18.277 -6.659 1.00 83.62 85 PRO A CA 1
ATOM 673 C C . PRO A 1 85 ? -8.752 18.856 -8.052 1.00 83.62 85 PRO A C 1
ATOM 675 O O . PRO A 1 85 ? -9.694 19.313 -8.699 1.00 83.62 85 PRO A O 1
ATOM 678 N N . ASP A 1 86 ? -7.499 18.813 -8.514 1.00 84.00 86 ASP A N 1
ATOM 679 C CA . ASP A 1 86 ? -7.076 19.439 -9.768 1.00 84.00 86 ASP A CA 1
ATOM 680 C C . ASP A 1 86 ? -7.431 18.581 -10.990 1.00 84.00 86 ASP A C 1
ATOM 682 O O . ASP A 1 86 ? -7.973 19.084 -11.975 1.00 84.00 86 ASP A O 1
ATOM 686 N N . SER A 1 87 ? -7.167 17.273 -10.933 1.00 82.69 87 SER A N 1
ATOM 687 C CA . SER A 1 87 ? -7.555 16.322 -11.984 1.00 82.69 87 SER A CA 1
ATOM 688 C C . SER A 1 87 ? -9.002 15.836 -11.859 1.00 82.69 87 SER A C 1
ATOM 690 O O . SER A 1 87 ? -9.564 15.325 -12.829 1.00 82.69 87 SER A O 1
ATOM 692 N N . GLY A 1 88 ? -9.607 15.959 -10.672 1.00 85.94 88 GLY A N 1
ATOM 693 C CA . GLY A 1 88 ? -10.914 15.388 -10.350 1.00 85.94 88 GLY A CA 1
ATOM 694 C C . GLY A 1 88 ? -10.914 13.861 -10.222 1.00 85.94 88 GLY A C 1
ATOM 695 O O . GLY A 1 88 ? -11.990 13.267 -10.123 1.00 85.94 88 GLY A O 1
ATOM 696 N N . LEU A 1 89 ? -9.741 13.217 -10.243 1.00 89.81 89 LEU A N 1
ATOM 697 C CA . LEU A 1 89 ? -9.615 11.771 -10.096 1.00 89.81 89 LEU A CA 1
ATOM 698 C C . LEU A 1 89 ? -9.825 11.340 -8.642 1.00 89.81 89 LEU A C 1
ATOM 700 O O . LEU A 1 89 ? -9.430 12.019 -7.694 1.00 89.81 89 LEU A O 1
ATOM 704 N N . GLU A 1 90 ? -10.410 10.157 -8.481 1.00 93.25 90 GLU A N 1
ATOM 705 C CA . GLU A 1 90 ? -10.629 9.511 -7.191 1.00 93.25 90 GLU A CA 1
ATOM 706 C 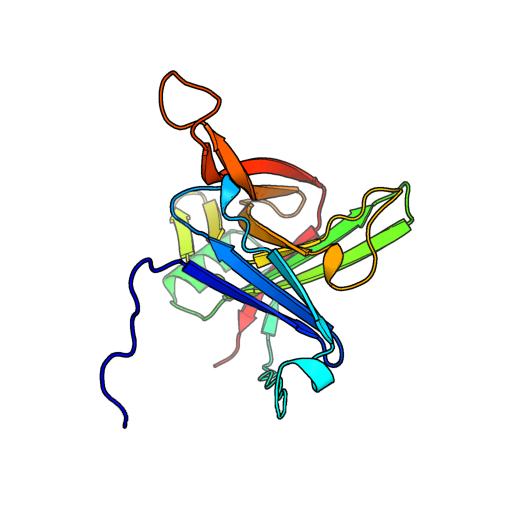C . GLU A 1 90 ? -10.114 8.075 -7.239 1.00 93.25 90 GLU A C 1
ATOM 708 O O . GLU A 1 90 ? -10.254 7.379 -8.247 1.00 93.25 90 GLU A O 1
ATOM 713 N N . ALA A 1 91 ? -9.539 7.620 -6.130 1.00 94.88 91 ALA A N 1
ATOM 714 C CA . ALA A 1 91 ? -9.101 6.245 -5.966 1.00 94.88 91 ALA A CA 1
ATOM 715 C C . ALA A 1 91 ? -9.471 5.721 -4.581 1.00 94.88 91 ALA A C 1
ATOM 717 O O . ALA A 1 91 ? -9.411 6.438 -3.585 1.00 94.88 91 ALA A O 1
ATOM 718 N N . VAL A 1 92 ? -9.837 4.444 -4.514 1.00 97.06 92 VAL A N 1
ATOM 719 C CA . VAL A 1 92 ? -10.131 3.745 -3.262 1.00 97.06 92 VAL A CA 1
ATOM 720 C C . VAL A 1 92 ? -9.253 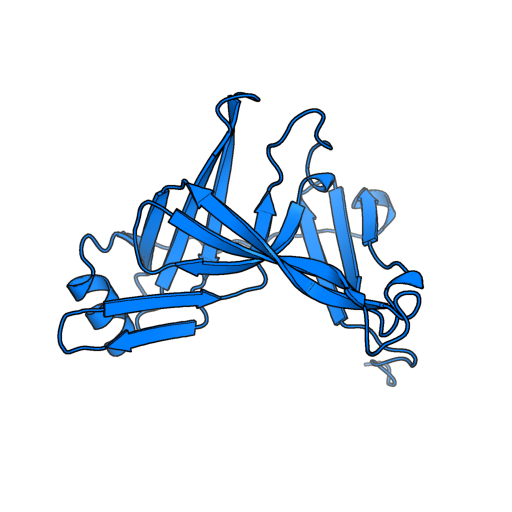2.510 -3.203 1.00 97.06 92 VAL A C 1
ATOM 722 O O . VAL A 1 92 ? -9.339 1.643 -4.069 1.00 97.06 92 VAL A O 1
ATOM 725 N N . LEU A 1 93 ? -8.422 2.437 -2.172 1.00 97.38 93 LEU A N 1
ATOM 726 C CA . LEU A 1 93 ? -7.591 1.284 -1.881 1.00 97.38 93 LEU A CA 1
ATOM 727 C C . LEU A 1 93 ? -8.274 0.470 -0.785 1.00 97.38 93 LEU A C 1
ATOM 729 O O . LEU A 1 93 ? -8.656 1.031 0.240 1.00 97.38 93 LEU A O 1
ATOM 733 N N . GLU A 1 94 ? -8.388 -0.840 -0.984 1.00 96.75 94 GLU A N 1
ATOM 734 C CA . GLU A 1 94 ? -8.788 -1.800 0.047 1.00 96.75 94 GLU A CA 1
ATOM 735 C C . GLU A 1 94 ? -7.669 -2.827 0.208 1.00 96.75 94 GLU A C 1
ATOM 737 O O . GLU A 1 94 ? -7.226 -3.431 -0.771 1.00 96.75 94 GLU A O 1
ATOM 742 N N . TYR A 1 95 ? -7.167 -2.995 1.430 1.00 97.06 95 TYR A N 1
ATOM 743 C CA . TYR A 1 95 ? -6.019 -3.861 1.687 1.00 97.06 95 TYR A CA 1
ATOM 744 C C . TYR A 1 95 ? -6.038 -4.437 3.106 1.00 97.06 95 TYR A C 1
ATOM 746 O O . TYR A 1 95 ? -6.521 -3.791 4.039 1.00 97.06 95 TYR A O 1
ATOM 754 N N . PRO A 1 96 ? -5.511 -5.660 3.295 1.00 96.62 96 PRO A N 1
ATOM 755 C CA . PRO A 1 96 ? -5.390 -6.252 4.619 1.00 96.62 96 PRO A CA 1
ATOM 756 C C . PRO A 1 96 ? -4.413 -5.452 5.475 1.00 96.62 96 PRO A C 1
ATOM 758 O O . PRO A 1 96 ? -3.326 -5.083 5.026 1.00 96.62 96 PRO A O 1
ATOM 761 N N . ILE A 1 97 ? -4.777 -5.244 6.736 1.00 98.12 97 ILE A N 1
ATOM 762 C CA . ILE A 1 97 ? -3.866 -4.697 7.735 1.00 98.12 97 ILE A CA 1
ATOM 763 C C . ILE A 1 97 ? -3.000 -5.851 8.236 1.00 98.12 97 ILE A C 1
ATOM 765 O O . ILE A 1 97 ? -3.426 -6.643 9.073 1.00 98.12 97 ILE A O 1
ATOM 769 N N . LYS A 1 98 ? -1.783 -5.976 7.691 1.00 97.06 98 LYS A N 1
ATOM 770 C CA . LYS A 1 98 ? -0.848 -7.047 8.090 1.00 97.06 98 LYS A CA 1
ATOM 771 C C . LYS A 1 98 ? -0.097 -6.738 9.383 1.00 97.06 98 LYS A C 1
ATOM 773 O O . LYS A 1 98 ? 0.313 -7.666 10.071 1.00 97.06 98 LYS A O 1
ATOM 778 N N . THR A 1 99 ? 0.057 -5.455 9.705 1.00 97.62 99 THR A N 1
ATOM 779 C CA . THR A 1 99 ? 0.679 -4.998 10.949 1.00 97.62 99 THR A CA 1
ATOM 780 C C . THR A 1 99 ? -0.102 -3.803 11.484 1.00 97.62 99 THR A C 1
ATOM 782 O O . THR A 1 99 ? -0.430 -2.870 10.746 1.00 97.62 99 THR A O 1
ATOM 785 N N . MET A 1 100 ? -0.410 -3.856 12.777 1.00 97.88 100 MET A N 1
ATOM 786 C CA . MET A 1 100 ? -1.064 -2.799 13.537 1.00 97.88 100 MET A CA 1
ATOM 787 C C . MET A 1 100 ? -0.310 -2.640 14.856 1.00 97.88 100 MET A C 1
ATOM 789 O O . MET A 1 100 ? -0.201 -3.595 15.623 1.00 97.88 100 MET A O 1
ATOM 793 N N . ASN A 1 101 ? 0.183 -1.437 15.131 1.00 98.19 101 ASN A N 1
ATOM 794 C CA . ASN A 1 101 ? 0.720 -1.089 16.441 1.00 98.19 101 ASN A CA 1
ATOM 795 C C . ASN A 1 101 ? -0.411 -0.507 17.288 1.00 98.19 101 ASN A C 1
ATOM 797 O O . ASN A 1 101 ? -1.137 0.365 16.814 1.00 98.19 101 ASN A O 1
ATOM 801 N N . VAL A 1 102 ? -0.559 -0.956 18.534 1.00 98.19 102 VAL A N 1
ATOM 802 C CA . VAL A 1 102 ? -1.585 -0.442 19.451 1.00 98.19 102 VAL A CA 1
ATOM 803 C C . VAL A 1 102 ? -1.008 -0.121 20.818 1.00 98.19 102 VAL A C 1
ATOM 805 O O . VAL A 1 102 ? -0.074 -0.768 21.292 1.00 98.19 102 VAL A O 1
ATOM 808 N N . ARG A 1 103 ? -1.611 0.868 21.472 1.00 97.62 103 ARG A N 1
ATOM 809 C CA . ARG A 1 103 ? -1.470 1.131 22.900 1.00 97.62 103 ARG A CA 1
ATOM 810 C C . ARG A 1 103 ? -2.864 1.190 23.510 1.00 97.62 103 ARG A C 1
ATOM 812 O O . ARG A 1 103 ? -3.639 2.092 23.196 1.00 97.62 103 ARG A O 1
ATOM 819 N N . GLU A 1 104 ? -3.156 0.234 24.389 1.00 95.19 104 GLU A N 1
ATOM 820 C CA . GLU A 1 104 ? -4.441 0.139 25.094 1.00 95.19 104 GLU A CA 1
ATOM 821 C C . GLU A 1 104 ? -4.750 1.410 25.885 1.00 95.19 104 GLU A C 1
ATOM 823 O O . GLU A 1 104 ? -5.823 2.001 25.745 1.00 95.19 104 GLU A O 1
ATOM 828 N N . GLU A 1 105 ? -3.775 1.882 26.665 1.00 95.50 105 GLU A N 1
ATOM 829 C CA . GLU A 1 105 ? -3.900 3.130 27.406 1.00 95.50 105 GLU A CA 1
ATOM 830 C C . GLU A 1 105 ? -3.964 4.330 26.445 1.00 95.50 105 GLU A C 1
ATOM 832 O O . GLU A 1 105 ? -3.028 4.631 25.692 1.00 95.50 105 GLU A O 1
ATOM 837 N N . GLY A 1 106 ? -5.109 5.013 26.466 1.00 94.00 106 GLY A N 1
ATOM 838 C CA . GLY A 1 106 ? -5.417 6.114 25.557 1.00 94.00 106 GLY A CA 1
ATOM 839 C C . GLY A 1 106 ? -5.913 5.683 24.175 1.00 94.00 106 GLY A C 1
ATOM 840 O O . GLY A 1 106 ? -6.117 6.562 23.348 1.00 94.00 106 GLY A O 1
ATOM 841 N N . SER A 1 107 ? -6.119 4.378 23.932 1.00 96.88 107 SER A N 1
ATOM 842 C CA . SER A 1 107 ? -6.690 3.834 22.687 1.00 96.88 107 SER A CA 1
ATOM 843 C C . SER A 1 107 ? -6.016 4.373 21.424 1.00 96.88 107 SER A C 1
ATOM 845 O O . SER A 1 107 ? -6.676 4.887 20.533 1.00 96.88 107 SER A O 1
ATOM 847 N N . VAL A 1 108 ? -4.688 4.274 21.351 1.00 97.88 108 VAL A N 1
ATOM 848 C CA . VAL A 1 108 ? -3.925 4.747 20.186 1.00 97.88 108 VAL A CA 1
ATOM 849 C C . VAL A 1 108 ? -3.583 3.570 19.287 1.00 97.88 108 VAL A C 1
ATOM 851 O O . VAL A 1 108 ? -3.154 2.524 19.774 1.00 97.88 108 VAL A O 1
ATOM 854 N N . TYR A 1 109 ? -3.722 3.755 17.977 1.00 98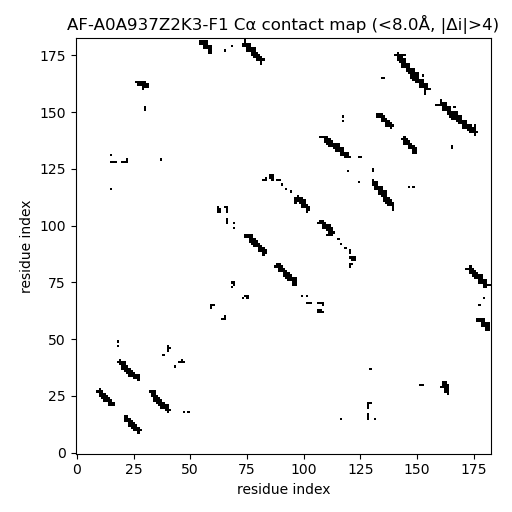.44 109 TYR A N 1
ATOM 855 C CA . TYR A 1 109 ? -3.335 2.771 16.973 1.00 98.44 109 TYR A CA 1
ATOM 856 C C . TYR A 1 109 ? -2.441 3.396 15.899 1.00 98.44 109 TYR A C 1
ATOM 858 O O . TYR A 1 109 ? -2.408 4.611 15.725 1.00 98.44 109 TYR A O 1
ATOM 866 N N . GLN A 1 110 ? -1.726 2.555 15.164 1.00 98.56 110 GLN A N 1
ATOM 867 C CA . GLN A 1 110 ? -1.052 2.916 13.927 1.00 98.56 110 GLN A CA 1
ATOM 868 C C . GLN A 1 110 ? -1.089 1.709 12.993 1.00 98.56 110 GLN A C 1
ATOM 870 O O . GLN A 1 110 ? -0.491 0.670 13.281 1.00 98.56 110 GLN A O 1
ATOM 875 N N . VAL A 1 111 ? -1.761 1.870 11.857 1.00 98.62 111 VAL A N 1
ATOM 876 C CA . VAL A 1 111 ? -1.609 0.963 10.720 1.00 98.62 111 VAL A CA 1
ATOM 877 C C . VAL A 1 111 ? -0.222 1.178 10.136 1.00 98.62 111 VAL A C 1
ATOM 879 O O . VAL A 1 111 ? 0.188 2.322 9.961 1.00 98.62 111 VAL A O 1
ATOM 882 N N . ASP A 1 112 ? 0.488 0.094 9.842 1.00 97.94 112 ASP A N 1
ATOM 883 C CA . ASP A 1 112 ? 1.786 0.108 9.166 1.00 97.94 112 ASP A CA 1
ATOM 884 C C . ASP A 1 112 ? 1.855 -1.119 8.259 1.00 97.94 112 ASP A C 1
ATOM 886 O O . ASP A 1 112 ? 2.091 -2.238 8.704 1.00 97.94 112 ASP A O 1
ATOM 890 N N . THR A 1 113 ? 1.511 -0.975 6.984 1.00 98.12 113 THR A N 1
ATOM 891 C CA . THR A 1 113 ? 1.410 -2.147 6.119 1.00 98.12 113 THR A CA 1
ATOM 892 C C . THR A 1 113 ? 1.802 -1.858 4.690 1.00 98.12 113 THR A C 1
ATOM 894 O O . THR A 1 113 ? 1.787 -0.729 4.215 1.00 98.12 113 THR A O 1
ATOM 897 N N . GLY A 1 114 ? 2.168 -2.913 3.980 1.00 95.75 114 GLY A N 1
ATOM 898 C CA . GLY A 1 114 ? 2.554 -2.818 2.590 1.00 95.75 114 GLY A CA 1
ATOM 899 C C . GLY A 1 114 ? 3.201 -4.101 2.078 1.00 95.75 114 GLY A C 1
ATOM 900 O O . GLY A 1 114 ? 3.377 -5.059 2.838 1.00 95.75 114 GLY A O 1
ATOM 901 N N . PRO A 1 115 ? 3.524 -4.157 0.783 1.00 95.69 115 PRO A N 1
ATOM 902 C CA . PRO A 1 115 ? 3.242 -3.094 -0.174 1.00 95.69 115 PRO A CA 1
ATOM 903 C C . PRO A 1 115 ? 1.744 -3.009 -0.535 1.00 95.69 115 PRO A C 1
ATOM 905 O O . PRO A 1 115 ? 1.044 -4.023 -0.544 1.00 95.69 115 PRO A O 1
ATOM 908 N N . VAL A 1 116 ? 1.273 -1.796 -0.822 1.00 97.12 116 VAL A N 1
ATOM 909 C CA . VAL A 1 116 ? -0.022 -1.456 -1.432 1.00 97.12 116 VAL A CA 1
ATOM 910 C C . VAL A 1 116 ? 0.219 -0.711 -2.749 1.00 97.12 116 VAL A C 1
ATOM 912 O O . VAL A 1 116 ? 1.299 -0.157 -2.962 1.00 97.12 116 VAL A O 1
ATOM 915 N N . ALA A 1 117 ? -0.777 -0.698 -3.637 1.00 95.50 117 ALA A N 1
ATOM 916 C CA . ALA A 1 117 ? -0.715 0.041 -4.897 1.00 95.50 117 ALA A CA 1
ATOM 917 C C . ALA A 1 117 ? -1.131 1.504 -4.676 1.00 95.50 117 ALA A C 1
ATOM 919 O O . ALA A 1 117 ? -2.321 1.801 -4.596 1.00 95.50 117 ALA A O 1
ATOM 920 N N . PHE A 1 118 ? -0.159 2.409 -4.562 1.00 96.19 118 PHE A N 1
ATOM 921 C CA . PHE A 1 118 ? -0.395 3.848 -4.478 1.00 96.19 118 PHE A CA 1
ATOM 922 C C . PHE A 1 118 ? -0.781 4.411 -5.858 1.00 96.19 118 PHE A C 1
ATOM 924 O O . PHE A 1 118 ? -0.008 4.231 -6.803 1.00 96.19 118 PHE A O 1
ATOM 931 N N . PRO A 1 119 ? -1.931 5.093 -5.995 1.00 94.25 119 PRO A N 1
ATOM 932 C CA . PRO A 1 119 ? -2.348 5.709 -7.247 1.00 94.25 119 PRO A CA 1
ATOM 933 C C . PRO A 1 119 ? -1.840 7.151 -7.359 1.00 94.25 119 PRO A C 1
ATOM 935 O O . PRO A 1 119 ? -2.252 8.023 -6.595 1.00 94.25 119 PRO A O 1
ATOM 938 N N . ASP A 1 120 ? -0.991 7.427 -8.350 1.00 91.12 120 ASP A N 1
ATOM 939 C CA . ASP A 1 120 ? -0.621 8.797 -8.709 1.00 91.12 120 ASP A CA 1
ATOM 940 C C . ASP A 1 120 ? -1.761 9.469 -9.491 1.00 91.12 120 ASP A C 1
ATOM 942 O O . ASP A 1 120 ? -2.059 9.136 -10.648 1.00 91.12 120 ASP A O 1
ATOM 946 N N . LEU A 1 121 ? -2.427 10.413 -8.827 1.00 90.19 121 LEU A N 1
ATOM 947 C CA . LEU A 1 121 ? -3.568 11.154 -9.362 1.00 90.19 121 LEU A CA 1
ATOM 948 C C . LEU A 1 121 ? -3.162 12.469 -10.050 1.00 90.19 121 LEU A C 1
ATOM 950 O O . LEU A 1 121 ? -4.012 13.114 -10.655 1.00 90.19 121 LEU A O 1
ATOM 954 N N . SER A 1 122 ? -1.883 12.855 -10.017 1.00 82.94 122 SER A N 1
ATOM 955 C CA . SER A 1 122 ? -1.441 14.156 -10.530 1.00 82.94 122 SER A CA 1
ATOM 956 C C . SER A 1 122 ? -1.525 14.275 -12.072 1.00 82.94 122 SER A C 1
ATOM 958 O O . SER A 1 122 ? -1.404 13.270 -12.791 1.00 82.94 122 SER A O 1
ATOM 960 N N . PRO A 1 123 ? -1.762 15.487 -12.623 1.00 75.25 123 PRO A N 1
ATOM 961 C CA . PRO A 1 123 ? -1.665 15.780 -14.058 1.00 75.25 123 PRO A CA 1
ATOM 962 C C . PRO A 1 123 ? -0.277 16.335 -14.482 1.00 75.25 123 PRO A C 1
ATOM 964 O O . PRO A 1 123 ? 0.358 17.037 -13.697 1.00 75.25 123 PRO A O 1
ATOM 967 N N . PRO A 1 124 ? 0.179 16.135 -15.743 1.00 69.38 124 PRO A N 1
ATOM 968 C CA . PRO A 1 124 ? -0.332 15.188 -16.732 1.00 69.38 124 PRO A CA 1
ATOM 969 C C . PRO A 1 124 ? 0.105 13.770 -16.344 1.00 69.38 124 PRO A C 1
ATOM 971 O O . PRO A 1 124 ? 1.280 13.418 -16.423 1.00 69.38 124 PRO A O 1
ATOM 974 N N . GLY A 1 125 ? -0.840 12.962 -15.878 1.00 63.72 125 GLY A N 1
ATOM 975 C CA . GLY A 1 125 ? -0.528 11.639 -15.350 1.00 63.72 125 GLY A CA 1
ATOM 976 C C . GLY A 1 125 ? -0.488 10.565 -16.431 1.00 63.72 125 GLY A C 1
ATOM 977 O O . GLY A 1 125 ? -1.022 10.742 -17.526 1.00 63.72 125 GLY A O 1
ATOM 978 N N . ARG A 1 126 ? 0.104 9.421 -16.079 1.00 78.62 126 ARG A N 1
ATOM 979 C CA . ARG A 1 126 ? 0.039 8.167 -16.852 1.00 78.62 126 ARG A CA 1
ATOM 980 C C . ARG A 1 126 ? -1.410 7.656 -16.948 1.00 78.62 126 ARG A C 1
ATOM 982 O O . ARG A 1 126 ? -2.300 8.254 -16.360 1.00 78.62 126 ARG A O 1
ATOM 989 N N . GLU A 1 127 ? -1.707 6.567 -17.648 1.00 78.88 127 GLU A N 1
ATOM 990 C CA . GLU A 1 127 ? -3.078 6.016 -17.707 1.00 78.88 127 GLU A CA 1
ATOM 991 C C . GLU A 1 127 ? -3.167 4.618 -17.087 1.00 78.88 127 GLU A C 1
ATOM 993 O O . GLU A 1 127 ? -2.190 3.874 -17.061 1.00 78.88 127 GLU A O 1
ATOM 998 N N . GLY A 1 128 ? -4.344 4.264 -16.559 1.00 86.62 128 GLY A N 1
ATOM 999 C CA . GLY A 1 128 ? -4.619 2.925 -16.027 1.00 86.62 128 GLY A CA 1
ATOM 1000 C C . GLY A 1 128 ? -3.582 2.441 -15.009 1.00 86.62 128 GLY A C 1
ATOM 1001 O O . GLY A 1 128 ? -3.206 3.170 -14.086 1.00 86.62 128 GLY A O 1
ATOM 1002 N N . ILE A 1 129 ? -3.113 1.204 -15.193 1.00 91.94 129 ILE A N 1
ATOM 1003 C CA . ILE A 1 129 ? -2.174 0.538 -14.286 1.00 91.94 129 ILE A CA 1
ATOM 1004 C C . ILE A 1 129 ? -0.822 1.251 -14.141 1.00 91.94 129 ILE A C 1
ATOM 1006 O O . ILE A 1 129 ? -0.141 1.084 -13.131 1.00 91.94 129 ILE A O 1
ATOM 1010 N N . GLU A 1 130 ? -0.442 2.086 -15.109 1.00 89.94 130 GLU A N 1
ATOM 1011 C CA . GLU A 1 130 ? 0.836 2.799 -15.100 1.00 89.94 130 GLU A CA 1
ATOM 1012 C C . GLU A 1 130 ? 0.912 3.887 -14.017 1.00 89.94 130 GLU A C 1
ATOM 1014 O O . GLU A 1 130 ? 2.009 4.320 -13.647 1.00 89.94 130 GLU A O 1
ATOM 1019 N N . ARG A 1 131 ? -0.250 4.328 -13.505 1.00 90.50 131 ARG A N 1
ATOM 1020 C CA . ARG A 1 131 ? -0.369 5.262 -12.370 1.00 90.50 131 ARG A CA 1
ATOM 1021 C C . ARG A 1 131 ? -0.034 4.620 -11.027 1.00 90.50 131 ARG A C 1
ATOM 1023 O O . ARG A 1 131 ? 0.051 5.330 -10.029 1.00 90.50 131 ARG A O 1
ATOM 1030 N N . LEU A 1 132 ? 0.091 3.296 -10.974 1.00 93.25 132 LEU A N 1
ATOM 1031 C CA . LEU A 1 132 ? 0.256 2.572 -9.723 1.00 93.25 132 LEU A CA 1
ATOM 1032 C C . LEU A 1 132 ? 1.739 2.372 -9.399 1.00 93.25 132 LEU A C 1
ATOM 1034 O O . LEU A 1 132 ? 2.503 1.804 -10.185 1.00 93.25 132 LEU A O 1
ATOM 1038 N N . ALA A 1 133 ? 2.122 2.805 -8.202 1.00 93.50 133 ALA A N 1
ATOM 1039 C CA . ALA A 1 133 ? 3.428 2.567 -7.600 1.00 93.50 133 ALA A CA 1
ATOM 1040 C C . ALA A 1 133 ? 3.293 1.662 -6.368 1.00 93.50 133 ALA A C 1
ATOM 1042 O O . ALA A 1 133 ? 2.238 1.613 -5.735 1.00 93.50 133 ALA A O 1
ATOM 1043 N N . LEU A 1 134 ? 4.362 0.956 -5.992 1.00 96.00 134 LEU A N 1
ATOM 1044 C CA . LEU A 1 134 ? 4.384 0.250 -4.709 1.00 96.00 134 LEU A CA 1
ATOM 1045 C C . LEU A 1 134 ? 4.729 1.215 -3.592 1.00 96.00 134 LEU A C 1
ATOM 1047 O O . LEU A 1 134 ? 5.715 1.950 -3.676 1.00 96.00 134 LEU A O 1
ATOM 1051 N N . ALA A 1 135 ? 3.957 1.132 -2.519 1.00 97.75 135 ALA A N 1
ATOM 1052 C CA . ALA A 1 135 ? 4.215 1.875 -1.305 1.00 97.75 135 ALA A CA 1
ATOM 1053 C C . ALA A 1 135 ? 3.944 1.030 -0.064 1.00 97.75 135 ALA A C 1
ATOM 1055 O O . ALA A 1 135 ? 3.095 0.142 -0.082 1.00 97.75 135 ALA A O 1
ATOM 1056 N N . PHE A 1 136 ? 4.620 1.347 1.032 1.00 98.38 136 PHE A N 1
ATOM 1057 C CA . PHE A 1 136 ? 4.078 1.068 2.360 1.00 98.38 136 PHE A CA 1
ATOM 1058 C C . PHE A 1 136 ? 3.225 2.255 2.789 1.00 98.38 136 PHE A C 1
ATOM 1060 O O . PHE A 1 136 ? 3.530 3.391 2.428 1.00 98.38 136 PHE A O 1
ATOM 1067 N N . ILE A 1 137 ? 2.157 1.985 3.529 1.00 98.69 137 ILE A N 1
ATOM 1068 C CA . ILE A 1 137 ? 1.258 2.991 4.080 1.00 98.69 137 ILE A CA 1
ATOM 1069 C C . ILE A 1 137 ? 1.255 2.911 5.603 1.00 98.69 137 ILE A C 1
ATOM 1071 O O . ILE A 1 137 ? 1.124 1.827 6.177 1.00 98.69 137 ILE A O 1
ATOM 1075 N N . ALA A 1 138 ? 1.320 4.077 6.239 1.00 98.62 138 ALA A N 1
ATOM 1076 C CA . ALA A 1 138 ? 1.086 4.246 7.657 1.00 98.62 138 ALA A CA 1
ATOM 1077 C C . ALA A 1 138 ? 0.025 5.318 7.931 1.00 98.62 138 ALA A C 1
ATOM 1079 O O . ALA A 1 138 ? -0.003 6.370 7.291 1.00 98.62 138 ALA A O 1
ATOM 1080 N N . PHE A 1 139 ? -0.857 5.065 8.899 1.00 98.69 139 PHE A N 1
ATOM 1081 C CA . PHE A 1 139 ? -1.780 6.080 9.410 1.00 98.69 139 PHE A CA 1
ATOM 1082 C C . PHE A 1 139 ? -2.256 5.753 10.825 1.00 98.69 139 PHE A C 1
ATOM 1084 O O . PHE A 1 139 ? -2.347 4.593 11.224 1.00 98.69 139 PHE A O 1
ATOM 1091 N N . ASN A 1 140 ? -2.595 6.799 11.571 1.00 98.06 140 ASN A N 1
ATOM 1092 C CA . ASN A 1 140 ? -3.155 6.728 12.924 1.00 98.06 140 ASN A CA 1
ATOM 1093 C C . ASN A 1 140 ? -4.379 7.641 13.114 1.00 98.06 140 ASN A C 1
ATOM 1095 O O . ASN A 1 140 ? -4.795 7.894 14.239 1.00 98.06 140 ASN A O 1
ATOM 1099 N N . ARG A 1 141 ? -4.915 8.185 12.017 1.00 96.69 141 ARG A N 1
ATOM 1100 C CA . ARG A 1 141 ? -6.084 9.071 11.984 1.00 96.69 141 ARG A CA 1
ATOM 1101 C C . ARG A 1 141 ? -6.816 8.942 10.651 1.00 96.69 141 ARG A C 1
ATOM 1103 O O . ARG A 1 141 ? -6.256 8.432 9.674 1.00 96.69 141 ARG A O 1
ATOM 1110 N N . ALA A 1 142 ? -8.064 9.395 10.609 1.00 97.00 142 ALA A N 1
ATOM 1111 C CA . ALA A 1 142 ? -8.941 9.177 9.466 1.00 97.00 142 ALA A CA 1
ATOM 1112 C C . ALA A 1 142 ? -8.608 10.076 8.263 1.00 97.00 142 ALA A C 1
ATOM 1114 O O . ALA A 1 142 ? -8.855 9.682 7.131 1.00 97.00 142 ALA A O 1
ATOM 1115 N N . GLU A 1 143 ? -8.039 11.257 8.487 1.00 97.88 143 GLU A N 1
ATOM 1116 C CA . GLU A 1 143 ? -7.973 12.333 7.488 1.00 97.88 143 GLU A CA 1
ATOM 1117 C C . GLU A 1 143 ? -6.660 12.368 6.694 1.00 97.88 143 GLU A C 1
ATOM 1119 O O . GLU A 1 143 ? -6.516 13.138 5.745 1.00 97.88 143 GLU A O 1
ATOM 1124 N N . SER A 1 144 ? -5.668 11.562 7.076 1.00 97.94 144 SER A N 1
ATOM 1125 C CA . SER A 1 144 ? -4.377 11.556 6.390 1.00 97.94 144 SER A CA 1
ATOM 1126 C C . SER A 1 144 ? -3.657 10.227 6.504 1.00 97.94 144 SER A C 1
ATOM 1128 O O . SER A 1 144 ? -3.756 9.553 7.532 1.00 97.94 144 SER A O 1
ATOM 1130 N N . ALA A 1 145 ? -2.842 9.926 5.504 1.00 98.44 145 ALA A N 1
ATOM 1131 C CA . ALA A 1 145 ? -1.925 8.802 5.520 1.00 98.44 145 ALA A CA 1
ATOM 1132 C C . ALA A 1 145 ? -0.549 9.223 5.006 1.00 98.44 145 ALA A C 1
ATOM 1134 O O . ALA A 1 145 ? -0.415 10.159 4.214 1.00 98.44 145 ALA A O 1
ATOM 1135 N N . GLU A 1 146 ? 0.468 8.504 5.458 1.00 98.50 146 GLU A N 1
ATOM 1136 C CA . GLU A 1 146 ? 1.825 8.599 4.948 1.00 98.50 146 GLU A CA 1
ATOM 1137 C C . GLU A 1 146 ? 2.102 7.371 4.094 1.00 98.50 146 GLU A C 1
ATOM 1139 O O . GLU A 1 146 ? 1.940 6.237 4.539 1.00 98.50 146 GLU A O 1
ATOM 1144 N N . PHE A 1 147 ? 2.517 7.600 2.858 1.00 98.56 147 PHE A N 1
ATOM 1145 C CA . PHE A 1 147 ? 3.015 6.573 1.968 1.00 98.56 147 PHE A CA 1
ATOM 1146 C C . PHE A 1 147 ? 4.518 6.742 1.820 1.00 98.56 147 PHE A C 1
ATOM 1148 O O . PHE A 1 147 ? 5.006 7.852 1.612 1.00 98.56 147 PHE A O 1
ATOM 1155 N N . VAL A 1 148 ? 5.252 5.641 1.867 1.00 98.38 148 VAL A N 1
ATOM 1156 C CA . VAL A 1 148 ? 6.642 5.604 1.424 1.00 98.38 148 VAL A CA 1
ATOM 1157 C C . VAL A 1 148 ? 6.710 4.748 0.169 1.00 98.38 148 VAL A C 1
ATOM 1159 O O . VAL A 1 148 ? 6.430 3.552 0.211 1.00 98.38 148 VAL A O 1
ATOM 1162 N N . LEU A 1 149 ? 7.008 5.380 -0.965 1.00 97.31 149 LEU A N 1
ATOM 1163 C CA . LEU A 1 149 ? 7.051 4.757 -2.283 1.00 97.31 149 LEU A CA 1
ATOM 1164 C C . LEU A 1 149 ? 8.448 4.202 -2.558 1.00 97.31 149 LEU A C 1
ATOM 1166 O O . LEU A 1 149 ? 9.461 4.762 -2.123 1.00 97.31 149 LEU A O 1
ATOM 1170 N N . GLN A 1 150 ? 8.494 3.105 -3.312 1.00 95.31 150 GLN A N 1
ATOM 1171 C CA . GLN A 1 150 ? 9.747 2.576 -3.833 1.00 95.31 150 GLN A CA 1
ATOM 1172 C C . GLN A 1 150 ? 10.304 3.513 -4.913 1.00 95.31 150 GLN A C 1
ATOM 1174 O O . GLN A 1 150 ? 9.638 3.782 -5.911 1.00 95.31 150 GLN A O 1
ATOM 1179 N N . ALA A 1 151 ? 11.543 3.965 -4.735 1.00 94.19 151 ALA A N 1
ATOM 1180 C CA . ALA A 1 151 ? 12.251 4.841 -5.658 1.00 94.19 151 ALA A CA 1
ATOM 1181 C C . ALA A 1 151 ? 13.744 4.461 -5.744 1.00 94.19 151 ALA A C 1
ATOM 1183 O O . ALA A 1 151 ? 14.260 3.775 -4.859 1.00 94.19 151 ALA A O 1
ATOM 1184 N N . PRO A 1 152 ? 14.470 4.884 -6.795 1.00 94.88 152 PRO A N 1
ATOM 1185 C CA . PRO A 1 152 ? 15.927 4.788 -6.832 1.00 94.88 152 PRO A CA 1
ATOM 1186 C C . PRO A 1 152 ? 16.568 5.657 -5.741 1.00 94.88 152 PRO A C 1
ATOM 1188 O O . PRO A 1 152 ? 16.470 6.884 -5.781 1.00 94.88 152 PRO A O 1
ATOM 1191 N N . THR A 1 153 ? 17.279 5.035 -4.806 1.00 95.69 153 THR A N 1
ATOM 1192 C CA . THR A 1 153 ? 17.863 5.712 -3.639 1.00 95.69 153 THR A CA 1
ATOM 1193 C C . THR A 1 153 ? 19.382 5.552 -3.628 1.00 95.69 153 THR A C 1
ATOM 1195 O O . THR A 1 153 ? 19.859 4.420 -3.744 1.00 95.69 153 THR A O 1
ATOM 1198 N N . PRO A 1 154 ? 20.162 6.641 -3.486 1.00 95.69 154 PRO A N 1
ATOM 1199 C CA . PRO A 1 154 ? 21.616 6.568 -3.368 1.00 95.69 154 PRO A CA 1
ATOM 1200 C C . PRO A 1 154 ? 22.085 5.687 -2.207 1.00 95.69 154 PRO A C 1
ATOM 1202 O O . PRO A 1 154 ? 21.520 5.733 -1.114 1.00 95.69 154 PRO A O 1
ATOM 1205 N N . VAL A 1 155 ? 23.157 4.929 -2.432 1.00 94.56 155 VAL A N 1
ATOM 1206 C CA . VAL A 1 155 ? 23.809 4.093 -1.420 1.00 94.56 155 VAL A CA 1
ATOM 1207 C C . VAL A 1 155 ? 25.231 4.596 -1.191 1.00 94.56 155 VAL A C 1
ATOM 1209 O O . VAL A 1 155 ? 26.095 4.499 -2.059 1.00 94.56 155 VAL A O 1
ATOM 1212 N N . GLY A 1 156 ? 25.499 5.094 0.016 1.00 91.69 156 GLY A N 1
ATOM 1213 C CA . GLY A 1 156 ? 26.807 5.639 0.380 1.00 91.69 156 GLY A CA 1
ATOM 1214 C C . GLY A 1 156 ? 27.034 7.062 -0.139 1.00 91.69 156 GLY A C 1
ATOM 1215 O O . GLY A 1 156 ? 26.092 7.827 -0.323 1.00 91.69 156 GLY A O 1
ATOM 1216 N N . ALA A 1 157 ? 28.304 7.440 -0.304 1.00 92.06 157 ALA A N 1
ATOM 1217 C CA . ALA A 1 157 ? 28.692 8.805 -0.671 1.00 92.06 157 ALA A CA 1
ATOM 1218 C C . ALA A 1 157 ? 28.631 9.088 -2.183 1.00 92.06 157 ALA A C 1
ATOM 1220 O O . ALA A 1 157 ? 28.603 10.253 -2.575 1.00 92.06 157 ALA A O 1
ATOM 1221 N N . ASP A 1 158 ? 28.639 8.049 -3.022 1.00 91.25 158 ASP A N 1
ATOM 1222 C CA . ASP A 1 158 ? 28.550 8.188 -4.475 1.00 91.25 158 ASP A CA 1
ATOM 1223 C C . ASP A 1 158 ? 27.072 8.180 -4.910 1.00 91.25 158 ASP A C 1
ATOM 1225 O O . ASP A 1 158 ? 26.419 7.138 -4.820 1.00 91.25 158 ASP A O 1
ATOM 1229 N N . PRO A 1 159 ? 26.522 9.307 -5.398 1.00 90.00 159 PRO A N 1
ATOM 1230 C CA . PRO A 1 159 ? 25.116 9.393 -5.783 1.00 90.00 159 PRO A CA 1
ATOM 1231 C C . PRO A 1 159 ? 24.767 8.587 -7.044 1.00 90.00 159 PRO A C 1
ATOM 1233 O O . PRO A 1 159 ? 23.582 8.427 -7.342 1.00 90.00 159 PRO A O 1
ATOM 1236 N N . SER A 1 160 ? 25.763 8.102 -7.796 1.00 90.88 160 SER A N 1
ATOM 1237 C CA . SER A 1 160 ? 25.536 7.257 -8.972 1.00 90.88 160 SER A CA 1
ATOM 1238 C C . SER A 1 160 ? 25.161 5.821 -8.603 1.00 90.88 160 SER A C 1
ATOM 1240 O O . SER A 1 160 ? 24.436 5.170 -9.350 1.00 90.88 160 SER A O 1
ATOM 1242 N N . VAL A 1 161 ? 25.577 5.341 -7.427 1.00 94.19 161 VAL A N 1
ATOM 1243 C CA . VAL A 1 161 ? 25.226 4.008 -6.935 1.00 94.19 161 VAL A CA 1
ATOM 1244 C C . VAL A 1 161 ? 23.863 4.082 -6.262 1.00 94.19 161 VAL A C 1
ATOM 1246 O O . VAL A 1 161 ? 23.727 4.662 -5.186 1.00 94.19 161 VAL A O 1
ATOM 1249 N N . ARG A 1 162 ? 22.838 3.498 -6.888 1.00 95.88 162 ARG A N 1
ATOM 1250 C CA . ARG A 1 162 ? 21.457 3.548 -6.391 1.00 95.88 162 ARG A CA 1
ATOM 1251 C C . ARG A 1 162 ? 20.853 2.158 -6.278 1.00 95.88 162 ARG A C 1
ATOM 1253 O O . ARG A 1 162 ? 21.110 1.298 -7.114 1.00 95.88 162 ARG A O 1
ATOM 1260 N N . THR A 1 163 ? 19.999 1.966 -5.281 1.00 95.19 163 THR A N 1
ATOM 1261 C CA . THR A 1 163 ? 19.212 0.742 -5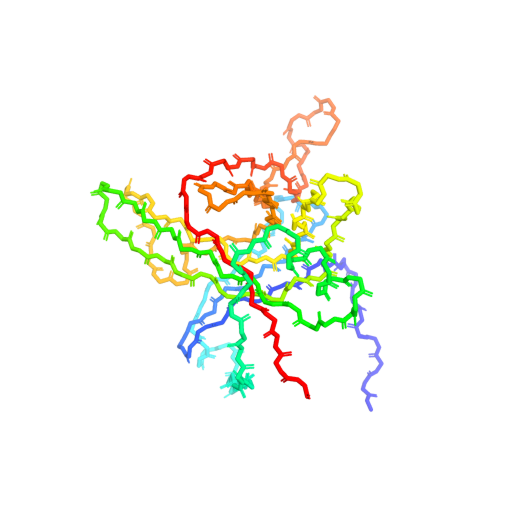.081 1.00 95.19 163 THR A CA 1
ATOM 1262 C C . THR A 1 163 ? 17.721 1.090 -5.014 1.00 95.19 163 THR A C 1
ATOM 1264 O O . THR A 1 163 ? 17.391 2.189 -4.561 1.00 95.19 163 THR A O 1
ATOM 1267 N N . PRO A 1 164 ? 16.799 0.228 -5.475 1.00 94.81 164 PRO A N 1
ATOM 1268 C CA . PRO A 1 164 ? 15.374 0.426 -5.244 1.00 94.81 164 PRO A CA 1
ATOM 1269 C C . PRO A 1 164 ? 15.081 0.341 -3.741 1.00 94.81 164 PRO A C 1
ATOM 1271 O O . PRO A 1 164 ? 15.239 -0.712 -3.126 1.00 94.81 164 PRO A O 1
ATOM 1274 N N . HIS A 1 165 ? 14.638 1.439 -3.137 1.00 95.31 165 HIS A N 1
ATOM 1275 C CA . HIS A 1 165 ? 14.311 1.486 -1.716 1.00 95.31 165 HIS A CA 1
ATOM 1276 C C . HIS A 1 165 ? 13.040 2.298 -1.478 1.00 95.31 165 HIS A C 1
ATOM 1278 O O . HIS A 1 165 ? 12.689 3.188 -2.250 1.00 95.31 165 HIS A O 1
ATOM 1284 N N . TYR A 1 166 ? 12.326 1.983 -0.401 1.00 96.62 166 TYR A N 1
ATOM 1285 C CA . TYR A 1 166 ? 11.181 2.771 0.034 1.00 96.62 166 TYR A CA 1
ATOM 1286 C C . TYR A 1 166 ? 11.698 4.049 0.703 1.00 96.62 166 TYR A C 1
ATOM 1288 O O . TYR A 1 166 ? 11.967 4.061 1.900 1.00 96.62 166 TYR A O 1
ATOM 1296 N N . SER A 1 167 ? 11.883 5.113 -0.084 1.00 96.50 167 SER A N 1
ATOM 1297 C CA . SER A 1 167 ? 12.451 6.387 0.387 1.00 96.50 167 SER A CA 1
ATOM 1298 C C . SER A 1 167 ? 11.656 7.624 -0.017 1.00 96.50 167 SER A C 1
ATOM 1300 O O . SER A 1 167 ? 11.922 8.712 0.488 1.00 96.50 167 SER A O 1
ATOM 1302 N N . GLU A 1 168 ? 10.727 7.503 -0.963 1.00 97.25 168 GLU A N 1
ATOM 1303 C CA . GLU A 1 168 ? 9.935 8.641 -1.419 1.00 97.25 168 GLU A CA 1
ATOM 1304 C C . GLU A 1 168 ? 8.701 8.803 -0.528 1.00 97.25 168 GLU A C 1
ATOM 1306 O O . GLU A 1 168 ? 7.712 8.091 -0.682 1.00 97.25 168 GLU A O 1
ATOM 1311 N N . LEU A 1 169 ? 8.764 9.740 0.420 1.00 97.88 169 LEU A N 1
ATOM 1312 C CA . LEU A 1 169 ? 7.649 10.039 1.316 1.00 97.88 169 LEU A CA 1
ATOM 1313 C C . LEU A 1 169 ? 6.573 10.876 0.605 1.00 97.88 169 LEU A C 1
ATOM 1315 O O . LEU A 1 169 ? 6.861 11.868 -0.078 1.00 97.88 169 LEU A O 1
ATOM 1319 N N . ARG A 1 170 ? 5.315 10.496 0.810 1.00 96.81 170 ARG A N 1
ATOM 1320 C CA . ARG A 1 170 ? 4.113 11.212 0.381 1.00 96.81 170 ARG A CA 1
ATOM 1321 C C . ARG A 1 170 ? 3.137 11.262 1.546 1.00 96.81 170 ARG A C 1
ATOM 1323 O O . ARG A 1 170 ? 2.625 10.234 1.971 1.00 96.81 170 ARG A O 1
ATOM 1330 N N . VAL A 1 171 ? 2.865 12.459 2.048 1.00 97.06 171 VAL A N 1
ATOM 1331 C CA . VAL A 1 171 ? 1.787 12.684 3.016 1.00 97.06 171 VAL A CA 1
ATOM 1332 C C . VAL A 1 171 ? 0.578 13.161 2.233 1.00 97.06 171 VAL A C 1
ATOM 1334 O O . VAL A 1 171 ? 0.688 14.132 1.485 1.00 97.06 171 VAL A O 1
ATOM 1337 N N . VAL A 1 172 ? -0.548 12.469 2.370 1.00 95.62 172 VAL A N 1
ATOM 1338 C CA . VAL A 1 172 ? -1.753 12.766 1.592 1.00 95.62 172 VAL A CA 1
ATOM 1339 C C . VAL A 1 172 ? -2.952 12.981 2.501 1.00 95.62 172 VAL A C 1
ATOM 1341 O O . VAL A 1 172 ? -3.138 12.267 3.491 1.00 95.62 172 VAL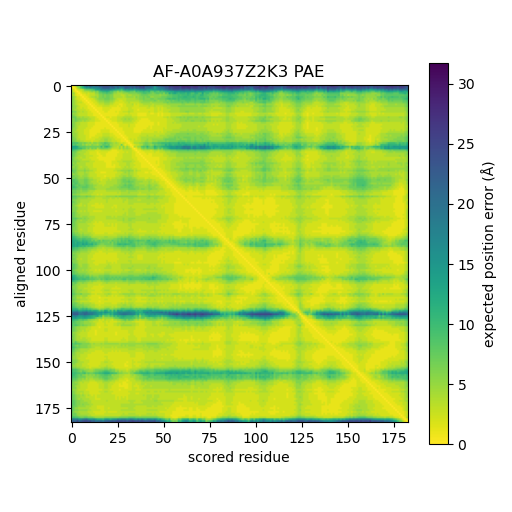 A O 1
ATOM 1344 N N . GLU A 1 173 ? -3.778 13.957 2.136 1.00 96.12 173 GLU A N 1
ATOM 1345 C CA . GLU A 1 173 ? -5.138 14.069 2.653 1.00 96.12 173 GLU A CA 1
ATOM 1346 C C . GLU A 1 173 ? -5.984 12.948 2.051 1.00 96.12 173 GLU A C 1
ATOM 1348 O O . GLU A 1 173 ? -5.929 12.667 0.851 1.00 96.12 173 GLU A O 1
ATOM 1353 N N . CYS A 1 174 ? -6.730 12.249 2.898 1.00 97.19 174 CYS A N 1
ATOM 1354 C CA . CYS A 1 174 ? -7.497 11.082 2.487 1.00 97.19 174 CYS A CA 1
ATOM 1355 C C . CYS A 1 174 ? -8.631 10.802 3.473 1.00 97.19 174 CYS A C 1
ATOM 1357 O O . CYS A 1 174 ? -8.807 11.505 4.465 1.00 97.19 174 CYS A O 1
ATOM 1359 N N . ARG A 1 175 ? -9.404 9.751 3.204 1.00 98.25 175 ARG A N 1
ATOM 1360 C CA . ARG A 1 175 ? -10.345 9.182 4.168 1.00 98.25 175 ARG A CA 1
ATOM 1361 C C . ARG A 1 175 ? -9.998 7.723 4.426 1.00 98.25 175 ARG A C 1
ATOM 1363 O O . ARG A 1 175 ? -10.319 6.861 3.607 1.00 98.25 175 ARG A O 1
ATOM 1370 N N . ASN A 1 176 ? -9.379 7.461 5.570 1.00 98.50 176 ASN A N 1
ATOM 1371 C CA . ASN A 1 176 ? -9.102 6.127 6.083 1.00 98.50 176 ASN A CA 1
ATOM 1372 C C . ASN A 1 176 ? -10.312 5.574 6.841 1.00 98.50 176 ASN A C 1
ATOM 1374 O O . ASN A 1 176 ? -11.095 6.292 7.464 1.00 98.50 176 ASN A O 1
ATOM 1378 N N . SER A 1 177 ? -10.484 4.263 6.784 1.00 98.38 177 SER A N 1
ATOM 1379 C CA . SER A 1 177 ? -11.487 3.520 7.539 1.00 98.38 177 SER A CA 1
ATOM 1380 C C . SER A 1 177 ? -10.938 2.131 7.836 1.00 98.38 177 SER A C 1
ATOM 1382 O O . SER A 1 177 ? -10.290 1.533 6.978 1.00 98.38 177 SER A O 1
ATOM 1384 N N . VAL A 1 178 ? -11.203 1.612 9.034 1.00 98.62 178 VAL A N 1
ATOM 1385 C CA . VAL A 1 178 ? -10.820 0.251 9.428 1.00 98.62 178 VAL A CA 1
ATOM 1386 C C . VAL A 1 178 ? -12.078 -0.597 9.542 1.00 98.62 178 VAL A C 1
ATOM 1388 O O . VAL A 1 178 ? -13.057 -0.202 10.173 1.00 98.62 178 VAL A O 1
ATOM 1391 N N . VAL A 1 179 ? -12.055 -1.758 8.902 1.00 98.31 179 VAL A N 1
ATOM 1392 C CA . VAL A 1 179 ? -13.177 -2.688 8.819 1.00 98.31 179 VAL A CA 1
ATOM 1393 C C . VAL A 1 179 ? -12.759 -4.005 9.454 1.00 98.31 179 VAL A C 1
ATOM 1395 O O . VAL A 1 179 ? -11.782 -4.617 9.028 1.00 98.31 179 VAL A O 1
ATOM 1398 N N . ALA A 1 180 ? -13.507 -4.450 10.457 1.00 98.00 180 ALA A N 1
ATOM 1399 C CA . ALA A 1 180 ? -13.391 -5.796 10.999 1.00 98.00 180 ALA A CA 1
ATOM 1400 C C . ALA A 1 180 ? -14.152 -6.775 10.103 1.00 98.00 180 ALA A C 1
ATOM 1402 O O . ALA A 1 180 ? -15.336 -6.571 9.835 1.00 98.00 180 ALA A O 1
ATOM 1403 N N . VAL A 1 181 ? -13.485 -7.829 9.644 1.00 95.31 181 VAL A N 1
ATOM 1404 C CA . VAL A 1 181 ? -14.103 -8.862 8.807 1.00 95.31 181 VAL A CA 1
ATOM 1405 C C . VAL A 1 181 ? -14.780 -9.890 9.706 1.00 95.31 181 VAL A C 1
ATOM 1407 O O . VAL A 1 181 ? -14.155 -10.411 10.630 1.00 95.31 181 VAL A O 1
ATOM 1410 N N . ALA A 1 182 ? -16.058 -10.175 9.449 1.00 81.44 182 ALA A N 1
ATOM 1411 C CA . ALA A 1 182 ? -16.743 -11.280 10.106 1.00 81.44 182 ALA A CA 1
ATOM 1412 C C . ALA A 1 182 ? -16.148 -12.601 9.594 1.00 81.44 182 ALA A C 1
ATOM 1414 O O . ALA A 1 182 ? -16.095 -12.824 8.382 1.00 81.44 182 ALA A O 1
ATOM 1415 N N . VAL A 1 183 ? -15.669 -13.438 10.516 1.00 60.97 183 VAL A N 1
ATOM 1416 C CA . VAL A 1 183 ? -15.089 -14.760 10.225 1.00 60.97 183 VAL A CA 1
ATOM 1417 C C . VAL A 1 183 ? -16.068 -15.857 10.606 1.00 60.97 183 VAL A C 1
ATOM 1419 O O . VAL A 1 183 ? -16.697 -15.720 11.680 1.00 60.97 183 VAL A O 1
#

Radius of gyration: 18.65 Å; Cα contacts (8 Å, |Δi|>4): 377; chains: 1; bounding box: 48×50×52 Å

Secondary structure (DSSP, 8-state):
--S--S-SS--EEEEEE-SSEEEEEEE-SSGGG--EEEEEHHHH-S----------EEE--SHHHHHHHHHTT--EEEEEEEE-TTT--EEEEEEE---EEEETTTTEEEEEEEEEEEE---SS---GGGGEEEEEEEESSSSEEEEEEEEEEE-SS-TT-EEEEEEEEEEEE-EEEEEEEP-

Foldseek 3Di:
DDPDPADPPAFDWDKDDDQFKIWIATFGQFCVVPTTDIDTCVVPDPHDDDDDDDFDWDWDPDLLSVQVCVVVVFWKKKWKWAADPVQRDIDIWIGTQPDKDFDNVVSWIKRWDDQTWDAQSDPPDDDDPRRTFTWIWMDGDFFKIKTQTFDFAADPDDNNGTGGDRHDIDIGTIGMIMIGTDD

Nearest PDB structures (foldseek):
  3qph-assembly1_A-2  TM=2.986E-01  e=5.946E-02  Pyrococcus furiosus
  2f5t-assembly1_X-2  TM=2.349E-01  e=7.713E-02  Thermococcus litoralis
  7el5-assembly2_B  TM=4.370E-01  e=7.924E+00  Xenopus laevis
  9g6k-assembly1_Lp  TM=2.182E-01  e=1.944E+00  Toxoplasma gondii